Protein AF-F0RKM1-F1 (afdb_monomer_lite)

pLDDT: mean 83.94, std 16.06, range [42.47, 97.81]

Organism: Deinococcus proteolyticus (strain ATCC 35074 / DSM 20540 / JCM 6276 / NBRC 101906 / NCIMB 13154 / VKM Ac-1939 / CCM 2703 / MRP) (NCBI:txid693977)

Secondary structure (DSSP, 8-state):
-PPPHHHHHHHHHHHHHHHHHHHHHHHHHHTTTB--STTSSSTTPBPSEEEEETTEEEEEETTEEPSSTT-BTHHHHHHHHHHHHHHHHHHTGGG-HHHHHHHHHHHHHHHHHHHHHHHHHHHHHHHHHHHHTTSEEEEEEE-SSEEEEEEEEEE-TTT--EEEEEEEEEE-THHHHHHHHHHHHHHHHPPPPPHHHHHHHHHT-SSS---HHHHHHHHHHHHHHHTT-

Structure (mmCIF, N/CA/C/O backbone):
data_AF-F0RKM1-F1
#
_entry.id   AF-F0RKM1-F1
#
loop_
_atom_site.group_PDB
_atom_site.id
_atom_site.type_symbol
_atom_site.label_atom_id
_atom_site.label_alt_id
_atom_site.label_comp_id
_atom_site.label_asym_id
_atom_site.label_entity_id
_atom_site.label_seq_id
_atom_site.pdbx_PDB_ins_code
_atom_site.Cartn_x
_atom_site.Cartn_y
_atom_site.Cartn_z
_atom_site.occupancy
_atom_site.B_iso_or_equiv
_atom_site.auth_seq_id
_atom_site.auth_comp_id
_atom_site.auth_asym_id
_atom_site.auth_atom_id
_atom_site.pdbx_PDB_model_num
ATOM 1 N N . MET A 1 1 ? -29.098 2.870 25.279 1.00 51.47 1 MET A N 1
ATOM 2 C CA . MET A 1 1 ? -27.818 2.152 25.469 1.00 51.47 1 MET A CA 1
ATOM 3 C C . MET A 1 1 ? -26.727 3.178 25.745 1.00 51.47 1 MET A C 1
ATOM 5 O O . MET A 1 1 ? -26.597 4.115 24.966 1.00 51.47 1 MET A O 1
ATOM 9 N N . ARG A 1 2 ? -26.001 3.072 26.867 1.00 57.97 2 ARG A N 1
ATOM 10 C CA . ARG A 1 2 ? -24.868 3.968 27.164 1.00 57.97 2 ARG A CA 1
ATOM 11 C C . ARG A 1 2 ? -23.659 3.516 26.345 1.00 57.97 2 ARG A C 1
ATOM 13 O O . ARG A 1 2 ? -23.271 2.356 26.424 1.00 57.97 2 ARG A O 1
ATOM 20 N N . ARG A 1 3 ? -23.072 4.424 25.563 1.00 64.88 3 ARG A N 1
ATOM 21 C CA . ARG A 1 3 ? -21.767 4.187 24.935 1.00 64.88 3 ARG A CA 1
ATOM 22 C C . ARG A 1 3 ? -20.705 4.039 26.010 1.00 64.88 3 ARG A C 1
ATOM 24 O O . ARG A 1 3 ? -20.677 4.826 26.957 1.00 64.88 3 ARG A O 1
ATOM 31 N N . SER A 1 4 ? -19.799 3.089 25.818 1.00 80.38 4 SER A N 1
ATOM 32 C CA . SER A 1 4 ? -18.574 3.063 26.606 1.00 80.38 4 SER A CA 1
ATOM 33 C C . SER A 1 4 ? -17.702 4.243 26.175 1.00 80.38 4 SER A C 1
ATOM 35 O O . SER A 1 4 ? -17.363 4.379 24.994 1.00 80.38 4 SER A O 1
ATOM 37 N N . ARG A 1 5 ? -17.347 5.115 27.128 1.00 87.06 5 ARG A N 1
ATOM 38 C CA . ARG A 1 5 ? -16.403 6.220 26.890 1.00 87.06 5 ARG A CA 1
ATOM 39 C C . ARG A 1 5 ? -15.080 5.684 26.345 1.00 87.06 5 ARG A C 1
ATOM 41 O O . ARG A 1 5 ? -14.548 6.241 25.396 1.00 87.06 5 ARG A O 1
ATOM 48 N N . LEU A 1 6 ? -14.637 4.542 26.871 1.00 90.38 6 LEU A N 1
ATOM 49 C CA . LEU A 1 6 ? -13.411 3.867 26.462 1.00 90.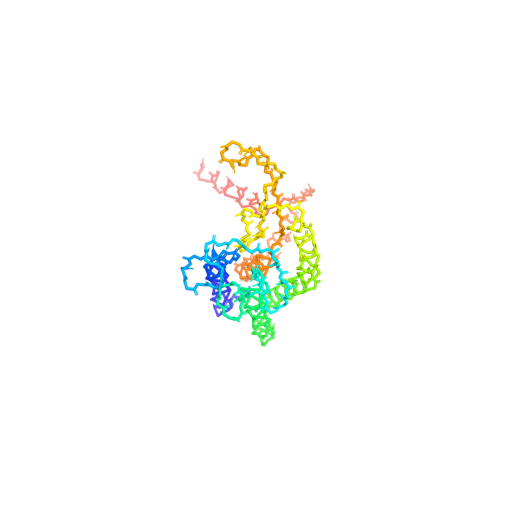38 6 LEU A CA 1
ATOM 50 C C . LEU A 1 6 ? -13.471 3.379 25.005 1.00 90.38 6 LEU A C 1
ATOM 52 O O . LEU A 1 6 ? -12.542 3.638 24.255 1.00 90.38 6 LEU A O 1
ATOM 56 N N . LEU A 1 7 ? -14.573 2.758 24.560 1.00 89.50 7 LEU A N 1
ATOM 57 C CA . LEU A 1 7 ? -14.719 2.347 23.148 1.00 89.50 7 LEU A CA 1
ATOM 58 C C . LEU A 1 7 ? -14.835 3.540 22.195 1.00 89.50 7 LEU A C 1
ATOM 60 O O . LEU A 1 7 ? -14.406 3.464 21.051 1.00 89.50 7 LEU A O 1
ATOM 64 N N . THR A 1 8 ? -15.415 4.646 22.660 1.00 91.38 8 THR A N 1
ATOM 65 C CA . THR A 1 8 ? -15.501 5.880 21.866 1.00 91.38 8 THR A CA 1
ATOM 66 C C . THR A 1 8 ? -14.122 6.523 21.711 1.00 91.38 8 THR A C 1
ATOM 68 O O . THR A 1 8 ? -13.768 6.933 20.610 1.00 91.38 8 THR A O 1
ATOM 71 N N . ALA A 1 9 ? -13.332 6.558 22.789 1.00 92.62 9 ALA A N 1
ATOM 72 C CA . ALA A 1 9 ? -11.943 7.001 22.749 1.00 92.62 9 ALA A CA 1
ATOM 73 C C . ALA A 1 9 ? -11.098 6.092 21.845 1.00 92.62 9 ALA A C 1
ATOM 75 O O . ALA A 1 9 ? -10.397 6.594 20.976 1.00 92.62 9 ALA A O 1
ATOM 76 N N . TRP A 1 10 ? -11.240 4.767 21.969 1.00 94.12 10 TRP A N 1
ATOM 77 C CA . TRP A 1 10 ? -10.561 3.809 21.092 1.00 94.12 10 TRP A CA 1
ATOM 78 C C . TRP A 1 10 ? -10.916 4.025 19.621 1.00 94.12 10 TRP A C 1
ATOM 80 O O . TRP A 1 10 ? -10.027 4.103 18.786 1.00 94.12 10 TRP A O 1
ATOM 90 N N . ALA A 1 11 ? -12.199 4.209 19.301 1.00 93.62 11 ALA A N 1
ATOM 91 C CA . ALA A 1 11 ? -12.645 4.487 17.940 1.00 93.62 11 ALA A CA 1
ATOM 92 C C . ALA A 1 11 ? -12.037 5.779 17.366 1.00 93.62 11 ALA A C 1
ATOM 94 O O . ALA A 1 11 ? -11.642 5.800 16.202 1.00 93.62 11 ALA A O 1
ATOM 95 N N . ALA A 1 12 ? -11.920 6.837 18.176 1.00 95.25 12 ALA A N 1
ATOM 96 C CA . ALA A 1 12 ? -11.235 8.067 17.778 1.00 95.25 12 ALA A CA 1
ATOM 97 C C . ALA A 1 12 ? -9.730 7.839 17.556 1.00 95.25 12 ALA A C 1
ATOM 99 O O . ALA A 1 12 ? -9.190 8.294 16.550 1.00 95.25 12 ALA A O 1
ATOM 100 N N . LEU A 1 13 ? -9.078 7.074 18.439 1.00 95.75 13 LEU A N 1
ATOM 101 C CA . LEU A 1 13 ? -7.680 6.670 18.273 1.00 95.75 13 LEU A CA 1
ATOM 102 C C . LEU A 1 13 ? -7.475 5.824 17.013 1.00 95.75 13 LEU A C 1
ATOM 104 O O . LEU A 1 13 ? -6.469 5.997 16.344 1.00 95.75 13 LEU A O 1
ATOM 108 N N . THR A 1 14 ? -8.427 4.966 16.637 1.00 95.00 14 THR A N 1
ATOM 109 C CA . THR A 1 14 ? -8.362 4.192 15.387 1.00 95.00 14 THR A CA 1
ATOM 110 C C . THR A 1 14 ? -8.377 5.106 14.156 1.00 95.00 14 THR A C 1
ATOM 112 O O . THR A 1 14 ? -7.609 4.887 13.222 1.00 95.00 14 THR A O 1
ATOM 115 N N . VAL A 1 15 ? -9.214 6.152 14.150 1.00 96.31 15 VAL A N 1
ATOM 116 C CA . VAL A 1 15 ? -9.227 7.146 13.058 1.00 96.31 15 VAL A CA 1
ATOM 117 C C . VAL A 1 15 ? -7.915 7.928 13.023 1.00 96.31 15 VAL A C 1
ATOM 119 O O . VAL A 1 15 ? -7.334 8.095 11.953 1.00 96.31 15 VAL A O 1
ATOM 122 N N . LEU A 1 16 ? -7.422 8.371 14.182 1.00 96.88 16 LEU A N 1
ATOM 123 C CA . LEU A 1 16 ? -6.142 9.072 14.275 1.00 96.88 16 LEU A CA 1
ATOM 124 C C . LEU A 1 16 ? -4.982 8.187 13.797 1.00 96.88 16 LEU A C 1
ATOM 126 O O . LEU A 1 16 ? -4.151 8.643 13.020 1.00 96.88 16 LEU A O 1
ATOM 130 N N . ALA A 1 17 ? -4.958 6.916 14.197 1.00 95.44 17 ALA A N 1
ATOM 131 C CA . ALA A 1 17 ? -3.962 5.947 13.758 1.00 95.44 17 ALA A CA 1
ATOM 132 C C . ALA A 1 17 ? -3.990 5.753 12.237 1.00 95.44 17 ALA A C 1
ATOM 134 O O . ALA A 1 17 ? -2.932 5.691 11.625 1.00 95.44 17 ALA A O 1
ATOM 135 N N . ALA A 1 18 ? -5.170 5.726 11.608 1.00 96.44 18 ALA A N 1
ATOM 136 C CA . ALA A 1 18 ? -5.274 5.662 10.151 1.00 96.44 18 ALA A CA 1
ATOM 137 C C . ALA A 1 18 ? -4.659 6.897 9.465 1.00 96.44 18 ALA A C 1
ATOM 139 O O . ALA A 1 18 ? -3.942 6.748 8.480 1.00 96.44 18 ALA A O 1
ATOM 140 N N . LEU A 1 19 ? -4.880 8.102 10.004 1.00 96.06 19 LEU A N 1
ATOM 141 C CA . LEU A 1 19 ? -4.266 9.331 9.482 1.00 96.06 19 LEU A CA 1
ATOM 142 C C . LEU A 1 19 ? -2.742 9.335 9.658 1.00 96.06 19 LEU A C 1
ATOM 144 O O . LEU A 1 19 ? -2.018 9.713 8.740 1.00 96.06 19 LEU A O 1
ATOM 148 N N . LEU A 1 20 ? -2.252 8.886 10.815 1.00 96.06 20 LEU A N 1
ATOM 149 C CA . LEU A 1 20 ? -0.817 8.772 11.076 1.00 96.06 20 LEU A CA 1
ATOM 150 C C . LEU A 1 20 ? -0.164 7.731 10.162 1.00 96.06 20 LEU A C 1
ATOM 152 O O . LEU A 1 20 ? 0.872 8.014 9.570 1.00 96.06 20 LEU A O 1
ATOM 156 N N . LEU A 1 21 ? -0.792 6.566 9.984 1.00 95.31 21 LEU A N 1
ATOM 157 C CA . LEU A 1 21 ? -0.322 5.538 9.054 1.00 95.31 21 LEU A CA 1
ATOM 158 C C . LEU A 1 21 ? -0.322 6.041 7.612 1.00 95.31 21 LEU A C 1
ATOM 160 O O . LEU A 1 21 ? 0.620 5.755 6.886 1.00 95.31 21 LEU A O 1
ATOM 164 N N . TRP A 1 22 ? -1.313 6.832 7.196 1.00 94.19 22 TRP A N 1
ATOM 165 C CA . TRP A 1 22 ? -1.274 7.484 5.886 1.00 94.19 22 TRP A CA 1
ATOM 166 C C . TRP A 1 22 ? -0.051 8.391 5.730 1.00 94.19 22 TRP A C 1
ATOM 168 O O . TRP A 1 22 ? 0.643 8.305 4.724 1.00 94.19 22 TRP A O 1
ATOM 178 N N . GLY A 1 23 ? 0.254 9.219 6.733 1.00 93.44 23 GLY A N 1
ATOM 179 C CA . GLY A 1 23 ? 1.445 10.071 6.715 1.00 93.44 23 GLY A CA 1
ATOM 180 C C . GLY A 1 23 ? 2.750 9.271 6.672 1.00 93.44 23 GLY A C 1
ATOM 181 O O . GLY A 1 23 ? 3.610 9.551 5.844 1.00 93.44 23 GLY A O 1
ATOM 182 N N . VAL A 1 24 ? 2.877 8.244 7.518 1.00 91.31 24 VAL A N 1
ATOM 183 C CA . VAL A 1 24 ? 4.066 7.376 7.566 1.00 91.31 24 VAL A CA 1
ATOM 184 C C . VAL A 1 24 ? 4.254 6.624 6.252 1.00 91.31 24 VAL A C 1
ATOM 186 O O . VAL A 1 24 ? 5.347 6.640 5.703 1.00 91.31 24 VAL A O 1
ATOM 189 N N . THR A 1 25 ? 3.195 6.016 5.715 1.00 91.25 25 THR A N 1
ATOM 190 C CA . THR A 1 25 ? 3.261 5.284 4.438 1.00 91.25 25 THR A CA 1
ATOM 191 C C . THR A 1 25 ? 3.514 6.210 3.255 1.00 91.25 25 THR A C 1
ATOM 193 O O . THR A 1 25 ? 4.218 5.839 2.327 1.00 91.25 25 THR A O 1
ATOM 196 N N . PHE A 1 26 ? 2.995 7.439 3.280 1.00 89.94 26 PHE A N 1
ATOM 197 C CA . PHE A 1 26 ? 3.345 8.437 2.277 1.00 89.94 26 PHE A CA 1
ATOM 198 C C . PHE A 1 26 ? 4.837 8.772 2.324 1.00 89.94 26 PHE A C 1
ATOM 200 O O . PHE A 1 26 ? 5.470 8.768 1.278 1.00 89.94 26 PHE A O 1
ATOM 207 N N . LEU A 1 27 ? 5.402 9.027 3.509 1.00 88.31 27 LEU A N 1
ATOM 208 C CA . LEU A 1 27 ? 6.827 9.341 3.661 1.00 88.31 27 LEU A CA 1
ATOM 209 C C . LEU A 1 27 ? 7.735 8.166 3.276 1.00 88.31 27 LEU A C 1
ATOM 211 O O . LEU A 1 27 ? 8.740 8.388 2.612 1.00 88.31 27 LEU A O 1
ATOM 215 N N . ASP A 1 28 ? 7.359 6.944 3.657 1.00 87.44 28 ASP A N 1
ATOM 216 C CA . ASP A 1 28 ? 8.048 5.704 3.273 1.00 87.44 28 ASP A CA 1
ATOM 217 C C . ASP A 1 28 ? 8.086 5.547 1.747 1.00 87.44 28 ASP A C 1
ATOM 219 O O . ASP A 1 28 ? 9.120 5.246 1.165 1.00 87.44 28 ASP A O 1
ATOM 223 N N . LEU A 1 29 ? 6.965 5.826 1.077 1.00 86.62 29 LEU A N 1
ATOM 224 C CA . LEU A 1 29 ? 6.824 5.589 -0.357 1.00 86.62 29 LEU A CA 1
ATOM 225 C C . LEU A 1 29 ? 7.243 6.776 -1.235 1.00 86.62 29 LEU A C 1
ATOM 227 O O . LEU A 1 29 ? 7.500 6.576 -2.416 1.00 86.62 29 LEU A O 1
ATOM 231 N N . PHE A 1 30 ? 7.361 7.989 -0.687 1.00 84.31 30 PHE A N 1
ATOM 232 C CA . PHE A 1 30 ? 7.614 9.210 -1.463 1.00 84.31 30 PHE A CA 1
ATOM 233 C C . PHE A 1 30 ? 8.872 9.130 -2.342 1.00 84.31 30 PHE A C 1
ATOM 235 O O . PHE A 1 30 ? 8.871 9.645 -3.458 1.00 84.31 30 PHE A O 1
ATOM 242 N N . PHE A 1 31 ? 9.919 8.459 -1.854 1.00 79.50 31 PHE A N 1
ATOM 243 C CA . PHE A 1 31 ? 11.169 8.231 -2.591 1.00 79.50 31 PHE A CA 1
ATOM 244 C C . PHE A 1 31 ? 11.332 6.786 -3.083 1.00 79.50 31 PHE A C 1
ATOM 246 O O . PHE A 1 31 ? 12.357 6.436 -3.662 1.00 79.50 31 PHE A O 1
ATOM 253 N N . ALA A 1 32 ? 10.338 5.925 -2.866 1.00 86.94 32 ALA A N 1
ATOM 254 C CA . ALA A 1 32 ? 10.426 4.530 -3.266 1.00 86.94 32 ALA A CA 1
ATOM 255 C C . ALA A 1 32 ? 10.518 4.420 -4.792 1.00 86.94 32 ALA A C 1
ATOM 257 O O . ALA A 1 32 ? 9.712 5.018 -5.497 1.00 86.94 32 ALA A O 1
ATOM 258 N N . GLY A 1 33 ? 11.476 3.639 -5.296 1.00 84.38 33 GLY A N 1
ATOM 259 C CA . GLY A 1 33 ? 11.684 3.436 -6.735 1.00 84.38 33 GLY A CA 1
ATOM 260 C C . GLY A 1 33 ? 12.599 4.454 -7.420 1.00 84.38 33 GLY A C 1
ATOM 261 O O . GLY A 1 33 ? 12.814 4.347 -8.628 1.00 84.38 33 GLY A O 1
ATOM 262 N N . GLN A 1 34 ? 13.170 5.398 -6.665 1.00 83.00 34 GLN A N 1
ATOM 263 C CA . GLN A 1 34 ? 14.163 6.347 -7.163 1.00 83.00 34 GLN A CA 1
ATOM 264 C C . GLN A 1 34 ? 15.396 6.373 -6.268 1.00 83.00 34 GLN A C 1
ATOM 266 O O . GLN A 1 34 ? 15.282 6.390 -5.044 1.00 83.00 34 GLN A O 1
ATOM 271 N N . SER A 1 35 ? 16.572 6.429 -6.886 1.00 81.44 35 SER A N 1
ATOM 272 C CA . SER A 1 35 ? 17.769 6.891 -6.192 1.00 81.44 35 SER A CA 1
ATOM 273 C C . SER A 1 35 ? 17.771 8.418 -6.119 1.00 81.44 35 SER A C 1
ATOM 275 O O . SER A 1 35 ? 17.453 9.101 -7.095 1.00 81.44 35 SER A O 1
ATOM 277 N N . VAL A 1 36 ? 18.143 8.956 -4.959 1.00 78.44 36 VAL A N 1
ATOM 278 C CA . VAL A 1 36 ? 18.231 10.408 -4.718 1.00 78.44 36 VAL A CA 1
ATOM 279 C C . VAL A 1 36 ? 19.616 10.850 -4.246 1.00 78.44 36 VAL A C 1
ATOM 281 O O . VAL A 1 36 ? 19.808 12.026 -3.936 1.00 78.44 36 VAL A O 1
ATOM 284 N N . SER A 1 37 ? 20.582 9.930 -4.185 1.00 77.94 37 SER A N 1
ATOM 285 C CA . SER A 1 37 ? 21.911 10.169 -3.628 1.00 77.94 37 SER A CA 1
ATOM 286 C C . SER A 1 37 ? 23.022 9.662 -4.544 1.00 77.94 37 SER A C 1
ATOM 288 O O . SER A 1 37 ? 22.893 8.615 -5.170 1.00 77.94 37 SER A O 1
ATOM 290 N N . GLU A 1 38 ? 24.160 10.361 -4.548 1.00 80.62 38 GLU A N 1
ATOM 291 C CA . GLU A 1 38 ? 25.398 9.922 -5.215 1.00 80.62 38 GLU A CA 1
ATOM 292 C C . GLU A 1 38 ? 26.012 8.663 -4.585 1.00 80.62 38 GLU A C 1
ATOM 294 O O . GLU A 1 38 ? 26.861 8.014 -5.189 1.00 80.62 38 GLU A O 1
ATOM 299 N N . VAL A 1 39 ? 25.592 8.325 -3.363 1.00 79.44 39 VAL A N 1
ATOM 300 C CA . VAL A 1 39 ? 26.095 7.174 -2.595 1.00 79.44 39 VAL A CA 1
ATOM 301 C C . VAL A 1 39 ? 25.259 5.911 -2.844 1.00 79.44 39 VAL A C 1
ATOM 303 O O . VAL A 1 39 ? 25.643 4.820 -2.425 1.00 79.44 39 VAL A O 1
ATOM 306 N N . ASP A 1 40 ? 24.112 6.045 -3.511 1.00 78.56 40 ASP A N 1
ATOM 307 C CA . ASP A 1 40 ? 23.267 4.906 -3.855 1.00 78.56 40 ASP A CA 1
ATOM 308 C C . ASP A 1 40 ? 23.942 4.029 -4.923 1.00 78.56 40 ASP A C 1
ATOM 310 O O . ASP A 1 40 ? 24.729 4.522 -5.731 1.00 78.56 40 ASP A O 1
ATOM 314 N N . PRO A 1 41 ? 23.601 2.732 -4.989 1.00 76.94 41 PRO A N 1
ATOM 315 C CA . PRO A 1 41 ? 24.178 1.815 -5.972 1.00 76.94 41 PRO A CA 1
ATOM 316 C C . PRO A 1 41 ? 23.909 2.208 -7.433 1.00 76.94 41 PRO A C 1
ATOM 318 O O . PRO A 1 41 ? 24.704 1.874 -8.308 1.00 76.94 41 PRO A O 1
ATOM 321 N N . CYS A 1 42 ? 22.822 2.944 -7.684 1.00 85.12 42 CYS A N 1
ATOM 322 C CA . CYS A 1 42 ? 22.505 3.528 -8.983 1.00 85.12 42 CYS A CA 1
ATOM 323 C C . CYS A 1 42 ? 22.114 5.007 -8.839 1.00 85.12 42 CYS A C 1
ATOM 325 O O . CYS A 1 42 ? 20.919 5.312 -8.794 1.00 85.12 42 CYS A O 1
ATOM 327 N N . PRO A 1 43 ? 23.084 5.936 -8.771 1.00 85.69 43 PRO A N 1
ATOM 328 C CA . PRO A 1 43 ? 22.818 7.347 -8.513 1.00 85.69 43 PRO A CA 1
ATOM 329 C C . PRO A 1 43 ? 21.829 7.965 -9.501 1.00 85.69 43 PRO A C 1
ATOM 331 O O . PRO A 1 43 ? 22.048 7.933 -10.713 1.00 85.69 43 PRO A O 1
ATOM 334 N N . TYR A 1 44 ? 20.756 8.560 -8.977 1.00 84.06 44 TYR A N 1
ATOM 335 C CA . TYR A 1 44 ? 19.722 9.274 -9.742 1.00 84.06 44 TYR A CA 1
ATOM 336 C C . TYR A 1 44 ? 18.982 8.440 -10.800 1.00 84.06 44 TYR A C 1
ATOM 338 O O . TYR A 1 44 ? 18.266 9.002 -11.632 1.00 84.06 44 TYR A O 1
ATOM 346 N N . GLN A 1 45 ? 19.121 7.113 -10.776 1.00 87.19 45 GLN A N 1
ATOM 347 C CA . GLN A 1 45 ? 18.417 6.238 -11.705 1.00 87.19 45 GLN A CA 1
ATOM 348 C C . GLN A 1 45 ? 17.076 5.762 -11.124 1.00 87.19 45 GLN A C 1
ATOM 350 O O . GLN A 1 45 ? 16.940 5.581 -9.905 1.00 87.19 45 GLN A O 1
ATOM 355 N N . PRO A 1 46 ? 16.057 5.573 -11.981 1.00 89.12 46 PRO A N 1
ATOM 356 C CA . PRO A 1 46 ? 14.827 4.907 -11.587 1.00 89.12 46 PRO A CA 1
ATOM 357 C C . PRO A 1 46 ? 15.044 3.396 -11.462 1.00 89.12 46 PRO A C 1
ATOM 359 O O . PRO A 1 46 ? 15.984 2.835 -12.019 1.00 89.12 46 PRO A O 1
ATOM 362 N N . ALA A 1 47 ? 14.129 2.729 -10.767 1.00 91.50 47 ALA A N 1
ATOM 363 C CA . ALA A 1 47 ? 14.113 1.274 -10.720 1.00 91.50 47 ALA A CA 1
ATOM 364 C C . ALA A 1 47 ? 13.843 0.656 -12.104 1.00 91.50 47 ALA A C 1
ATOM 366 O O . ALA A 1 47 ? 12.922 1.087 -12.798 1.00 91.50 47 ALA A O 1
ATOM 367 N N . ASP A 1 48 ? 14.576 -0.391 -12.471 1.00 91.62 48 ASP A N 1
ATOM 368 C CA . ASP A 1 48 ? 14.355 -1.194 -13.683 1.00 91.62 48 ASP A CA 1
ATOM 369 C C . ASP A 1 48 ? 13.489 -2.435 -13.408 1.00 91.62 48 ASP A C 1
ATOM 371 O O . ASP A 1 48 ? 12.824 -2.969 -14.300 1.00 91.62 48 ASP A O 1
ATOM 375 N N . HIS A 1 49 ? 13.452 -2.856 -12.146 1.00 92.75 49 HIS A N 1
ATOM 376 C CA . HIS A 1 49 ? 12.773 -4.049 -11.685 1.00 92.75 49 HIS A CA 1
ATOM 377 C C . HIS A 1 49 ? 12.112 -3.810 -10.326 1.00 92.75 49 HIS A C 1
ATOM 379 O O . HIS A 1 49 ? 12.581 -3.038 -9.485 1.00 92.75 49 HIS A O 1
ATOM 385 N N . VAL A 1 50 ? 10.994 -4.490 -10.091 1.00 94.56 50 VAL A N 1
ATOM 386 C CA . VAL A 1 50 ? 10.218 -4.387 -8.854 1.00 94.56 50 VAL A CA 1
ATOM 387 C C . VAL A 1 50 ? 9.904 -5.770 -8.302 1.00 94.56 50 VAL A C 1
ATOM 389 O O . VAL A 1 50 ? 9.681 -6.705 -9.065 1.00 94.56 50 VAL A O 1
ATOM 392 N N . ALA A 1 51 ? 9.847 -5.893 -6.977 1.00 94.62 51 ALA A N 1
ATOM 393 C CA . ALA A 1 51 ? 9.341 -7.087 -6.306 1.00 94.62 51 ALA A CA 1
ATOM 394 C C . ALA A 1 51 ? 8.347 -6.690 -5.214 1.00 94.62 51 ALA A C 1
ATOM 396 O O . ALA A 1 51 ? 8.673 -5.899 -4.317 1.00 94.62 51 ALA A O 1
ATOM 397 N N . TYR A 1 52 ? 7.139 -7.240 -5.280 1.00 93.62 52 TYR A N 1
ATOM 398 C CA . TYR A 1 52 ? 6.031 -6.920 -4.391 1.00 93.62 52 TYR A CA 1
ATOM 399 C C . TYR A 1 52 ? 5.633 -8.150 -3.582 1.00 93.62 52 TYR A C 1
ATOM 401 O O . TYR A 1 52 ? 5.172 -9.151 -4.116 1.00 93.62 52 TYR A O 1
ATOM 409 N N . ASP A 1 53 ? 5.785 -8.054 -2.263 1.00 90.06 53 ASP A N 1
ATOM 410 C CA . ASP A 1 53 ? 5.524 -9.150 -1.330 1.00 90.06 53 ASP A CA 1
ATOM 411 C C . ASP A 1 53 ? 4.746 -8.621 -0.100 1.00 90.0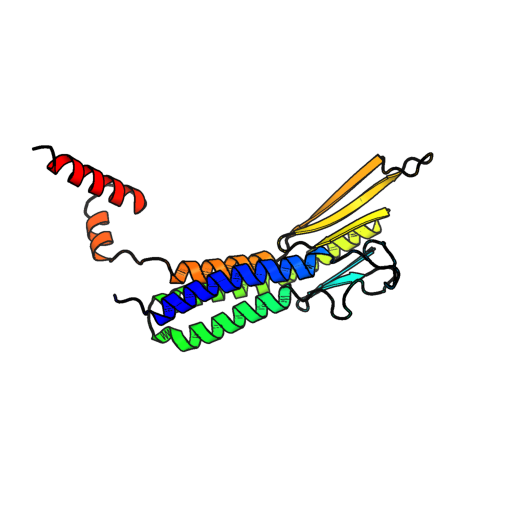6 53 ASP A C 1
ATOM 413 O O . ASP A 1 53 ? 4.603 -7.413 0.104 1.00 90.06 53 ASP A O 1
ATOM 417 N N . LEU A 1 54 ? 4.274 -9.511 0.776 1.00 88.50 54 LEU A N 1
ATOM 418 C CA . LEU A 1 54 ? 3.707 -9.211 2.085 1.00 88.50 54 LEU A CA 1
ATOM 419 C C . LEU A 1 54 ? 4.713 -8.458 2.949 1.00 88.50 54 LEU A C 1
ATOM 421 O O . LEU A 1 54 ? 4.307 -7.693 3.817 1.00 88.50 54 LEU A O 1
ATOM 425 N N . GLN A 1 55 ? 6.010 -8.677 2.719 1.00 87.62 55 GLN A N 1
ATOM 426 C CA . GLN A 1 55 ? 7.090 -7.994 3.430 1.00 87.62 55 GLN A CA 1
ATOM 427 C C . GLN A 1 55 ? 7.281 -6.538 2.983 1.00 87.62 55 GLN A C 1
ATOM 429 O O . GLN A 1 55 ? 7.930 -5.772 3.690 1.00 87.62 55 GLN A O 1
ATOM 434 N N . GLY A 1 56 ? 6.693 -6.129 1.856 1.00 88.00 56 GLY A N 1
ATOM 435 C CA . GLY A 1 56 ? 6.743 -4.753 1.380 1.00 88.00 56 GLY A CA 1
ATOM 436 C C . GLY A 1 56 ? 7.070 -4.629 -0.101 1.00 88.00 56 GLY A C 1
ATOM 437 O O . GLY A 1 56 ? 7.143 -5.610 -0.845 1.00 88.00 56 GLY A O 1
ATOM 438 N N . LEU A 1 57 ? 7.259 -3.378 -0.518 1.00 92.25 57 LEU A N 1
ATOM 439 C CA . LEU A 1 57 ? 7.590 -3.023 -1.894 1.00 92.25 57 LEU A CA 1
ATOM 440 C C . LEU A 1 57 ? 9.102 -2.834 -2.014 1.00 92.25 57 LEU A C 1
ATOM 442 O O . LEU A 1 57 ? 9.696 -2.018 -1.302 1.00 92.25 57 LEU A O 1
ATOM 446 N N . ARG A 1 58 ? 9.721 -3.586 -2.919 1.00 93.62 58 ARG A N 1
ATOM 447 C CA . ARG A 1 58 ? 11.152 -3.518 -3.209 1.00 93.62 58 ARG A CA 1
ATOM 448 C C . ARG A 1 58 ? 11.355 -3.079 -4.649 1.00 93.62 58 ARG A C 1
ATOM 450 O O . ARG A 1 58 ? 10.625 -3.499 -5.546 1.00 93.62 58 ARG A O 1
ATOM 457 N N . PHE A 1 59 ? 12.344 -2.226 -4.838 1.00 92.81 59 PHE A N 1
ATOM 458 C CA . PHE A 1 59 ? 12.680 -1.617 -6.113 1.00 92.81 59 PHE A CA 1
ATOM 459 C C . PHE A 1 59 ? 14.155 -1.858 -6.356 1.00 92.81 59 PHE A C 1
ATOM 461 O O . PHE A 1 59 ? 14.946 -1.713 -5.427 1.00 92.81 59 PHE A O 1
ATOM 468 N N . PHE A 1 60 ? 14.510 -2.239 -7.569 1.00 92.56 60 PHE A N 1
ATOM 469 C CA . PHE A 1 60 ? 15.869 -2.607 -7.919 1.00 92.56 60 PHE A CA 1
ATOM 470 C C . PHE A 1 60 ? 16.340 -1.793 -9.116 1.00 92.56 60 PHE A C 1
ATOM 472 O O . PHE A 1 60 ? 15.519 -1.328 -9.901 1.00 92.56 60 PHE A O 1
ATOM 479 N N . CYS A 1 61 ? 17.650 -1.614 -9.206 1.00 90.81 61 CYS A N 1
ATOM 480 C CA . CYS A 1 61 ? 18.358 -1.140 -10.385 1.00 90.81 61 CYS A CA 1
ATOM 481 C C . CYS A 1 61 ? 19.578 -2.041 -10.579 1.00 90.81 61 CYS A C 1
ATOM 483 O O . CYS A 1 61 ? 20.347 -2.223 -9.630 1.00 90.81 61 CYS A O 1
ATOM 485 N N . ASP A 1 62 ? 19.719 -2.666 -11.751 1.00 89.00 62 ASP A N 1
ATOM 486 C CA . ASP A 1 62 ? 20.813 -3.598 -12.063 1.00 89.00 62 ASP A CA 1
ATOM 487 C C . ASP A 1 62 ? 20.989 -4.698 -10.991 1.00 89.00 62 ASP A C 1
ATOM 489 O O . ASP A 1 62 ? 22.093 -5.089 -10.605 1.00 89.00 62 ASP A O 1
ATOM 493 N N . GLY A 1 63 ? 19.867 -5.184 -10.449 1.00 88.38 63 GLY A N 1
ATOM 494 C CA . GLY A 1 63 ? 19.832 -6.200 -9.391 1.00 88.38 63 GLY A CA 1
ATOM 495 C C . GLY A 1 63 ? 20.171 -5.698 -7.980 1.00 88.38 63 GLY A C 1
ATOM 496 O O . GLY A 1 63 ? 20.103 -6.478 -7.028 1.00 88.38 63 GLY A O 1
ATOM 497 N N . GLN A 1 64 ? 20.485 -4.413 -7.805 1.00 89.00 64 GLN A N 1
ATOM 498 C CA . GLN A 1 64 ? 20.759 -3.797 -6.506 1.00 89.00 64 GLN A CA 1
ATOM 499 C C . GLN A 1 64 ? 19.503 -3.126 -5.945 1.00 89.00 64 GLN A C 1
ATOM 501 O O . GLN A 1 64 ? 18.774 -2.452 -6.667 1.00 89.00 64 GLN A O 1
ATOM 506 N N . LEU A 1 65 ? 19.230 -3.318 -4.652 1.00 89.12 65 LEU A N 1
ATOM 507 C CA . LEU A 1 65 ? 18.054 -2.743 -3.995 1.00 89.12 65 LEU A CA 1
ATOM 508 C C . LEU A 1 65 ? 18.207 -1.220 -3.853 1.00 89.12 65 LEU A C 1
ATOM 510 O O . LEU A 1 65 ? 19.199 -0.742 -3.306 1.00 89.12 65 LEU A O 1
ATOM 514 N N . LEU A 1 66 ? 17.198 -0.473 -4.299 1.00 86.50 66 LEU A N 1
ATOM 515 C CA . LEU A 1 66 ? 17.103 0.974 -4.134 1.00 86.50 66 LEU A CA 1
ATOM 516 C C . LEU A 1 66 ? 16.418 1.334 -2.810 1.00 86.50 66 LEU A C 1
ATOM 518 O O . LEU A 1 66 ? 15.362 0.789 -2.470 1.00 86.50 66 LEU A O 1
ATOM 522 N N . GLY A 1 67 ? 16.989 2.309 -2.101 1.00 76.88 67 GLY A N 1
ATOM 523 C CA . GLY A 1 67 ? 16.480 2.799 -0.821 1.00 76.88 67 GLY A CA 1
ATOM 524 C C . GLY A 1 67 ? 16.991 2.003 0.389 1.00 76.88 67 GLY A C 1
ATOM 525 O O . GLY A 1 67 ? 18.027 1.340 0.313 1.00 76.88 67 GLY A O 1
ATOM 526 N N . PRO A 1 68 ? 16.315 2.089 1.549 1.00 67.31 68 PRO A N 1
ATOM 527 C CA . PRO A 1 68 ? 16.768 1.417 2.762 1.00 67.31 68 PRO A CA 1
ATOM 528 C C . PRO A 1 68 ? 16.818 -0.104 2.561 1.00 67.31 68 PRO A C 1
ATOM 530 O O . PRO A 1 68 ? 15.913 -0.691 1.969 1.00 67.31 68 PRO A O 1
ATOM 533 N N . GLY A 1 69 ? 17.858 -0.755 3.098 1.00 63.25 69 GLY A N 1
ATOM 534 C CA . GLY A 1 69 ? 18.189 -2.171 2.854 1.00 63.25 69 GLY A CA 1
ATOM 535 C C . GLY A 1 69 ? 17.088 -3.202 3.163 1.00 63.25 69 GLY A C 1
ATOM 536 O O . GLY A 1 69 ? 17.224 -4.368 2.806 1.00 63.25 69 GLY A O 1
ATOM 537 N N . SER A 1 70 ? 15.995 -2.794 3.814 1.00 60.91 70 SER A N 1
ATOM 538 C CA . SER A 1 70 ? 14.815 -3.616 4.112 1.00 60.91 70 SER A CA 1
ATOM 539 C C . SER A 1 70 ? 13.673 -3.494 3.091 1.00 60.91 70 SER A C 1
ATOM 541 O O . SER A 1 70 ? 12.676 -4.203 3.218 1.00 60.91 70 SER A O 1
ATOM 543 N N . GLY A 1 71 ? 13.770 -2.594 2.108 1.00 80.44 71 GLY A N 1
ATOM 544 C CA . GLY A 1 71 ? 12.643 -2.196 1.259 1.00 80.44 71 GLY A CA 1
ATOM 545 C C . GLY A 1 71 ? 11.665 -1.262 1.981 1.00 80.44 71 GLY A C 1
ATOM 546 O O . GLY A 1 71 ? 12.000 -0.702 3.025 1.00 80.44 71 GLY A O 1
ATOM 547 N N . ASN A 1 72 ? 10.460 -1.106 1.421 1.00 88.19 72 ASN A N 1
ATOM 548 C CA . ASN A 1 72 ? 9.424 -0.183 1.906 1.00 88.19 72 ASN A CA 1
ATOM 549 C C . ASN A 1 72 ? 8.313 -0.960 2.651 1.00 88.19 72 ASN A C 1
ATOM 551 O O . ASN A 1 72 ? 7.443 -1.563 2.000 1.00 88.19 72 ASN A O 1
ATOM 555 N N . PRO A 1 73 ? 8.329 -1.002 4.001 1.00 91.25 73 PRO A N 1
ATOM 556 C CA . PRO A 1 73 ? 7.474 -1.867 4.819 1.00 91.25 73 PRO A CA 1
ATOM 557 C C . PRO A 1 73 ? 6.066 -1.301 5.074 1.00 91.25 73 PRO A C 1
ATOM 559 O O . PRO A 1 73 ? 5.355 -1.782 5.960 1.00 91.25 73 PRO A O 1
ATOM 562 N N . SER A 1 74 ? 5.618 -0.297 4.318 1.00 91.19 74 SER A N 1
ATOM 563 C CA . SER A 1 74 ? 4.275 0.286 4.444 1.00 91.19 74 SER A CA 1
ATOM 564 C C . SER A 1 74 ? 3.144 -0.749 4.540 1.00 91.19 74 SER A C 1
ATOM 566 O O . SER A 1 74 ? 2.268 -0.656 5.405 1.00 91.19 74 SER A O 1
ATOM 568 N N . TYR A 1 75 ? 3.171 -1.765 3.677 1.00 91.50 75 TYR A N 1
ATOM 569 C CA . TYR A 1 75 ? 2.124 -2.781 3.608 1.00 91.50 75 TYR A CA 1
ATOM 570 C C . TYR A 1 75 ? 2.053 -3.698 4.852 1.00 91.50 75 TYR A C 1
ATOM 572 O O . TYR A 1 75 ? 0.981 -3.760 5.471 1.00 91.50 75 TYR A O 1
ATOM 580 N N . PRO A 1 76 ? 3.145 -4.354 5.306 1.00 93.88 76 PRO A N 1
ATOM 581 C CA . PRO A 1 76 ? 3.109 -5.156 6.531 1.00 93.88 76 PRO A CA 1
ATOM 582 C C . PRO A 1 76 ? 2.824 -4.330 7.789 1.00 93.88 76 PRO A C 1
ATOM 584 O O . PRO A 1 76 ? 2.162 -4.833 8.696 1.00 93.88 76 PRO A O 1
ATOM 587 N N . ILE A 1 77 ? 3.248 -3.061 7.848 1.00 94.62 77 ILE A N 1
ATOM 588 C CA . ILE A 1 77 ? 2.914 -2.168 8.970 1.00 94.62 77 ILE A CA 1
ATOM 589 C C . ILE A 1 77 ? 1.393 -1.994 9.082 1.00 94.62 77 ILE A C 1
ATOM 591 O O . ILE A 1 77 ? 0.824 -2.123 10.171 1.00 94.62 77 ILE A O 1
ATOM 595 N N . VAL A 1 78 ? 0.711 -1.748 7.960 1.00 95.31 78 VAL A N 1
ATOM 596 C CA . VAL A 1 78 ? -0.751 -1.596 7.936 1.00 95.31 78 VAL A CA 1
ATOM 597 C C . VAL A 1 78 ? -1.457 -2.907 8.297 1.00 95.31 78 VAL A C 1
ATOM 599 O O . VAL A 1 78 ? -2.405 -2.888 9.087 1.00 95.31 78 VAL A O 1
ATOM 602 N N . LEU A 1 79 ? -0.987 -4.050 7.788 1.00 95.56 79 LEU A N 1
ATOM 603 C CA . LEU A 1 79 ? -1.518 -5.364 8.174 1.00 95.56 79 LEU A CA 1
ATOM 604 C C . LEU A 1 79 ? -1.348 -5.631 9.676 1.00 95.56 79 LEU A C 1
ATOM 606 O O . LEU A 1 79 ? -2.299 -6.060 10.335 1.00 95.56 79 LEU A O 1
ATOM 610 N N . GLY A 1 80 ? -0.178 -5.317 10.234 1.00 96.50 80 GLY A N 1
ATOM 611 C CA . GLY A 1 80 ? 0.102 -5.433 11.664 1.00 96.50 80 GLY A CA 1
ATOM 612 C C . GLY A 1 80 ? -0.834 -4.569 12.511 1.00 96.50 80 GLY A C 1
ATOM 613 O O . GLY A 1 80 ? -1.397 -5.048 13.497 1.00 96.50 80 GLY A O 1
ATOM 614 N N . ALA A 1 81 ? -1.085 -3.326 12.093 1.00 96.69 81 ALA A N 1
ATOM 615 C CA . ALA A 1 81 ? -2.020 -2.431 12.773 1.00 96.69 81 ALA A CA 1
ATOM 616 C C . ALA A 1 81 ? -3.465 -2.963 12.754 1.00 96.69 81 ALA A C 1
ATOM 618 O O . ALA A 1 81 ? -4.156 -2.935 13.778 1.00 96.69 81 ALA A O 1
ATOM 619 N N . LEU A 1 82 ? -3.925 -3.488 11.613 1.00 96.81 82 LEU A N 1
ATOM 620 C CA . LEU A 1 82 ? -5.244 -4.115 11.496 1.00 96.81 82 LEU A CA 1
ATOM 621 C C . LEU A 1 82 ? -5.363 -5.342 12.404 1.00 96.81 82 LEU A C 1
ATOM 623 O O . LEU A 1 82 ? -6.344 -5.447 13.145 1.00 96.81 82 LEU A O 1
ATOM 627 N N . ALA A 1 83 ? -4.364 -6.229 12.389 1.00 97.25 83 ALA A N 1
ATOM 628 C CA . ALA A 1 83 ? -4.322 -7.439 13.207 1.00 97.25 83 ALA A CA 1
ATOM 629 C C . ALA A 1 83 ? -4.321 -7.119 14.710 1.00 97.25 83 ALA A C 1
ATOM 631 O O . ALA A 1 83 ? -5.114 -7.687 15.465 1.00 97.25 83 ALA A O 1
ATOM 632 N N . LEU A 1 84 ? -3.515 -6.143 15.139 1.00 97.25 84 LEU A N 1
ATOM 633 C CA . LEU A 1 84 ? -3.507 -5.665 16.520 1.00 97.25 84 LEU A CA 1
ATOM 634 C C . LEU A 1 84 ? -4.880 -5.121 16.926 1.00 97.25 84 LEU A C 1
ATOM 636 O O . LEU A 1 84 ? -5.397 -5.445 17.995 1.00 97.25 84 LEU A O 1
ATOM 640 N N . ASN A 1 85 ? -5.514 -4.331 16.058 1.00 96.12 85 ASN A N 1
ATOM 641 C CA . ASN A 1 85 ? -6.836 -3.790 16.340 1.00 96.12 85 ASN A CA 1
ATOM 642 C C . ASN A 1 85 ? -7.917 -4.892 16.370 1.00 96.12 85 ASN A C 1
ATOM 644 O O . ASN A 1 85 ? -8.841 -4.813 17.178 1.00 96.12 85 ASN A O 1
ATOM 648 N N . VAL A 1 86 ? -7.801 -5.952 15.555 1.00 97.31 86 VAL A N 1
ATOM 649 C CA . VAL A 1 86 ? -8.666 -7.145 15.646 1.00 97.31 86 VAL A CA 1
ATOM 650 C C . VAL A 1 86 ? -8.495 -7.801 17.011 1.00 97.31 86 VAL A C 1
ATOM 652 O O . VAL A 1 86 ? -9.495 -8.045 17.680 1.00 97.31 86 VAL A O 1
ATOM 655 N N . LEU A 1 87 ? -7.255 -8.033 17.450 1.00 97.12 87 LEU A N 1
ATOM 656 C CA . LEU A 1 87 ? -6.957 -8.667 18.734 1.00 97.12 87 LEU A CA 1
ATOM 657 C C . LEU A 1 87 ? -7.558 -7.880 19.907 1.00 97.12 87 LEU A C 1
ATOM 659 O O . LEU A 1 87 ? -8.275 -8.443 20.735 1.00 97.12 87 LEU A O 1
ATOM 663 N N . VAL A 1 88 ? -7.337 -6.563 19.947 1.00 95.00 88 VAL A N 1
ATOM 664 C CA . VAL A 1 88 ? -7.887 -5.694 20.999 1.00 95.00 88 VAL A CA 1
ATOM 665 C C . VAL A 1 88 ? -9.418 -5.725 20.991 1.00 95.00 88 VAL A C 1
ATOM 667 O O . VAL A 1 88 ? -10.047 -5.914 22.035 1.00 95.00 88 VAL A O 1
ATOM 670 N N . LEU A 1 89 ? -10.047 -5.584 19.821 1.00 94.31 89 LEU A N 1
ATOM 671 C CA . LEU A 1 89 ? -11.507 -5.582 19.709 1.00 94.31 89 LEU A CA 1
ATOM 672 C C . LEU A 1 89 ? -12.126 -6.951 20.016 1.00 94.31 89 LEU A C 1
ATOM 674 O O . LEU A 1 89 ? -13.221 -6.999 20.580 1.00 94.31 89 LEU A O 1
ATOM 678 N N . TRP A 1 90 ? -11.428 -8.044 19.707 1.00 96.06 90 TRP A N 1
ATOM 679 C CA . TRP A 1 90 ? -11.823 -9.405 20.064 1.00 96.06 90 TRP A CA 1
ATOM 680 C C . TRP A 1 90 ? -11.882 -9.584 21.580 1.00 96.06 90 TRP A C 1
ATOM 682 O O . TRP A 1 90 ? -12.903 -10.024 22.108 1.00 96.06 90 TRP A O 1
ATOM 692 N N . LEU A 1 91 ? -10.849 -9.143 22.306 1.00 95.00 91 LEU A N 1
ATOM 693 C CA . LEU A 1 91 ? -10.831 -9.165 23.776 1.00 95.00 91 LEU A CA 1
ATOM 694 C C . LEU A 1 91 ? -11.938 -8.289 24.385 1.00 95.00 91 LEU A C 1
ATOM 696 O O . LEU A 1 91 ? -12.440 -8.552 25.478 1.00 95.00 91 LEU A O 1
ATOM 700 N N . MET A 1 92 ? -12.359 -7.250 23.667 1.00 91.19 92 MET A N 1
ATOM 701 C CA . MET A 1 92 ? -13.394 -6.319 24.107 1.00 91.19 92 MET A CA 1
ATOM 702 C C . MET A 1 92 ? -14.802 -6.654 23.599 1.00 91.19 92 MET A C 1
ATOM 704 O O . MET A 1 92 ? -15.746 -5.936 23.941 1.00 91.19 92 MET A O 1
ATOM 708 N N . GLN A 1 93 ? -14.993 -7.721 22.818 1.00 89.88 93 GLN A N 1
ATOM 709 C CA . GLN A 1 93 ? -16.258 -7.974 22.115 1.00 89.88 93 GLN A CA 1
ATOM 710 C C . GLN A 1 93 ? -17.456 -8.184 23.056 1.00 89.88 93 GLN A C 1
ATOM 712 O O . GLN A 1 93 ? -18.583 -7.799 22.732 1.00 89.88 93 GLN A O 1
ATOM 717 N N . ALA A 1 94 ? -17.209 -8.711 24.259 1.00 89.50 94 ALA A N 1
ATOM 718 C CA . ALA A 1 94 ? -18.224 -8.882 25.298 1.00 89.50 94 ALA A CA 1
ATOM 719 C C . ALA A 1 94 ? -18.743 -7.541 25.861 1.00 89.50 94 ALA A C 1
ATOM 721 O O . ALA A 1 94 ? -19.820 -7.493 26.450 1.00 89.50 94 ALA A O 1
ATOM 722 N N . ARG A 1 95 ? -18.025 -6.426 25.648 1.00 84.25 95 ARG A N 1
ATOM 723 C CA . ARG A 1 95 ? -18.369 -5.100 26.197 1.00 84.25 95 ARG A CA 1
ATOM 724 C C . ARG A 1 95 ? -19.485 -4.370 25.443 1.00 84.25 95 ARG A C 1
ATOM 726 O O . ARG A 1 95 ? -19.891 -3.293 25.876 1.00 84.25 95 ARG A O 1
ATOM 733 N N . GLY A 1 96 ? -19.994 -4.909 24.331 1.00 87.06 96 GLY A N 1
ATOM 734 C CA . GLY A 1 96 ? -21.218 -4.400 23.702 1.00 87.06 96 GLY A CA 1
ATOM 735 C C . GLY A 1 96 ? -21.295 -4.534 22.181 1.00 87.06 96 GLY A C 1
ATOM 736 O O . GLY A 1 96 ? -20.386 -5.022 21.515 1.00 87.06 96 GLY A O 1
ATOM 737 N N . ARG A 1 97 ? -22.419 -4.074 21.606 1.00 88.94 97 ARG A N 1
ATOM 738 C CA . ARG A 1 97 ? -22.654 -4.067 20.144 1.00 88.94 97 ARG A CA 1
ATOM 739 C C . ARG A 1 97 ? -21.629 -3.217 19.383 1.00 88.94 97 ARG A C 1
ATOM 741 O O . ARG A 1 97 ? -21.173 -3.646 18.332 1.00 88.94 97 ARG A O 1
ATOM 748 N N . GLN A 1 98 ? -21.205 -2.087 19.955 1.00 89.81 98 GLN A N 1
ATOM 749 C CA . GLN A 1 98 ? -20.193 -1.196 19.372 1.00 89.81 98 GLN A CA 1
ATOM 750 C C . GLN A 1 98 ? -18.868 -1.929 19.091 1.00 89.81 98 GLN A C 1
ATOM 752 O O . GLN A 1 98 ? -18.365 -1.865 17.975 1.00 89.81 98 GLN A O 1
ATOM 757 N N . ALA A 1 99 ? -18.342 -2.680 20.068 1.00 91.81 99 ALA A N 1
ATOM 758 C CA . ALA A 1 99 ? -17.102 -3.445 19.903 1.00 91.81 99 ALA A CA 1
ATOM 759 C C . ALA A 1 99 ? -17.243 -4.533 18.827 1.00 91.81 99 ALA A C 1
ATOM 761 O O . ALA A 1 99 ? -16.383 -4.653 17.963 1.00 91.81 99 ALA A O 1
ATOM 762 N N . ARG A 1 100 ? -18.367 -5.265 18.817 1.00 93.94 100 ARG A N 1
ATOM 763 C CA . ARG A 1 100 ? -18.659 -6.280 17.787 1.00 93.94 100 ARG A CA 1
ATOM 764 C C . ARG A 1 100 ? -18.773 -5.689 16.383 1.00 93.94 100 ARG A C 1
ATOM 766 O O . ARG A 1 100 ? -18.318 -6.304 15.425 1.00 93.94 100 ARG A O 1
ATOM 773 N N . GLN A 1 101 ? -19.368 -4.505 16.249 1.00 93.12 101 GLN A N 1
ATOM 774 C CA . GLN A 1 101 ? -19.472 -3.821 14.964 1.00 93.12 101 GLN A CA 1
ATOM 775 C C . GLN A 1 101 ? -18.094 -3.397 14.452 1.00 93.12 101 GLN A C 1
ATOM 777 O O . GLN A 1 101 ? -17.774 -3.673 13.299 1.00 93.12 101 GLN A O 1
ATOM 782 N N . MET A 1 102 ? -17.280 -2.766 15.304 1.00 95.25 102 MET A N 1
ATOM 783 C CA . MET A 1 102 ? -15.903 -2.402 14.958 1.00 95.25 102 MET A CA 1
ATOM 784 C C . MET A 1 102 ? -15.094 -3.645 14.575 1.00 95.25 102 MET A C 1
ATOM 786 O O . MET A 1 102 ? -14.459 -3.654 13.528 1.00 95.25 102 MET A O 1
ATOM 790 N N . LEU A 1 103 ? -15.183 -4.716 15.370 1.00 96.50 103 LEU A N 1
ATOM 791 C CA . LEU A 1 103 ? -14.501 -5.982 15.104 1.00 96.50 103 LEU A CA 1
ATOM 792 C C . LEU A 1 103 ? -14.898 -6.563 13.744 1.00 96.50 103 LEU A C 1
ATOM 794 O O . LEU A 1 103 ? -14.028 -6.940 12.971 1.00 96.50 103 LEU A O 1
ATOM 798 N N . ARG A 1 104 ? -16.198 -6.592 13.423 1.00 96.56 104 ARG A N 1
ATOM 799 C CA . ARG A 1 104 ? -16.691 -7.096 12.134 1.00 96.56 104 ARG A CA 1
ATOM 800 C C . ARG A 1 104 ? -16.119 -6.296 10.967 1.00 96.56 104 ARG A C 1
ATOM 802 O O . ARG A 1 104 ? -15.659 -6.902 10.009 1.00 96.56 104 ARG A O 1
ATOM 809 N N . VAL A 1 105 ? -16.148 -4.964 11.037 1.00 96.81 105 VAL A N 1
ATOM 810 C CA . VAL A 1 105 ? -15.579 -4.110 9.978 1.00 96.81 105 VAL A CA 1
ATOM 811 C C . VAL A 1 105 ? -14.079 -4.358 9.846 1.00 96.81 105 VAL A C 1
ATOM 813 O O . VAL A 1 105 ? -13.599 -4.552 8.736 1.00 96.81 105 VAL A O 1
ATOM 816 N N . ASN A 1 106 ? -13.357 -4.436 10.964 1.00 97.19 106 ASN A N 1
ATOM 817 C CA . ASN A 1 106 ? -11.914 -4.645 10.945 1.00 97.19 106 ASN A CA 1
ATOM 818 C C . ASN A 1 106 ? -11.518 -6.028 10.409 1.00 97.19 106 ASN A C 1
ATOM 820 O O . ASN A 1 106 ? -10.556 -6.134 9.661 1.00 97.19 106 ASN A O 1
ATOM 824 N N . LEU A 1 107 ? -12.275 -7.079 10.743 1.00 97.81 107 LEU A N 1
ATOM 825 C CA . LEU A 1 107 ? -12.067 -8.426 10.205 1.00 97.81 107 LEU A CA 1
ATOM 826 C C . LEU A 1 107 ? -12.282 -8.469 8.692 1.00 97.81 107 LEU A C 1
ATOM 828 O O . LEU A 1 107 ? -11.464 -9.050 7.988 1.00 97.81 107 LEU A O 1
ATOM 832 N N . TRP A 1 108 ? -13.345 -7.834 8.185 1.00 97.56 108 TRP A N 1
ATOM 833 C CA . TRP A 1 108 ? -13.570 -7.739 6.739 1.00 97.56 108 TRP A CA 1
ATOM 834 C C . TRP A 1 108 ? -12.466 -6.953 6.045 1.00 97.56 108 TRP A C 1
ATOM 836 O O . TRP A 1 108 ? -11.976 -7.399 5.014 1.00 97.56 108 TRP A O 1
ATOM 846 N N . THR A 1 109 ? -12.036 -5.831 6.624 1.00 96.44 109 THR A N 1
ATOM 847 C CA . THR A 1 109 ? -10.887 -5.073 6.121 1.00 96.44 109 THR A CA 1
ATOM 848 C C . THR A 1 109 ? -9.640 -5.943 6.076 1.00 96.44 109 THR A C 1
ATOM 850 O O . THR A 1 109 ? -9.018 -6.036 5.030 1.00 96.44 109 THR A O 1
ATOM 853 N N . LEU A 1 110 ? -9.281 -6.602 7.181 1.00 96.81 110 LEU A N 1
ATOM 854 C CA . LEU A 1 110 ? -8.093 -7.447 7.250 1.00 96.81 110 LEU A CA 1
ATOM 855 C C . LEU A 1 110 ? -8.156 -8.576 6.216 1.00 96.81 110 LEU A C 1
ATOM 857 O O . LEU A 1 110 ? -7.174 -8.812 5.522 1.00 96.81 110 LEU A O 1
ATOM 861 N N . ALA A 1 111 ? -9.313 -9.227 6.072 1.00 96.25 111 ALA A N 1
ATOM 862 C CA . ALA A 1 111 ? -9.514 -10.279 5.083 1.00 96.25 111 ALA A CA 1
ATOM 863 C C . ALA A 1 111 ? -9.376 -9.756 3.648 1.00 96.25 111 ALA A C 1
ATOM 865 O O . ALA A 1 111 ? -8.687 -10.375 2.850 1.00 96.25 111 ALA A O 1
ATOM 866 N N . ILE A 1 112 ? -9.986 -8.613 3.319 1.00 95.62 112 ILE A N 1
ATOM 867 C CA . ILE A 1 112 ? -9.888 -7.995 1.988 1.00 95.62 112 ILE A CA 1
ATOM 868 C C . ILE A 1 112 ? -8.447 -7.582 1.698 1.00 95.62 112 ILE A C 1
ATOM 870 O O . ILE A 1 112 ? -7.904 -7.950 0.660 1.00 95.62 112 ILE A O 1
ATOM 874 N N . THR A 1 113 ? -7.815 -6.853 2.618 1.00 95.00 113 THR A N 1
ATOM 875 C CA . THR A 1 113 ? -6.446 -6.374 2.443 1.00 95.00 113 THR A CA 1
ATOM 876 C C . THR A 1 113 ? -5.489 -7.548 2.299 1.00 95.00 113 THR A C 1
ATOM 878 O O . THR A 1 113 ? -4.706 -7.545 1.369 1.00 95.00 113 THR A O 1
ATOM 881 N N . LEU A 1 114 ? -5.591 -8.593 3.123 1.00 94.44 114 LEU A N 1
ATOM 882 C CA . LEU A 1 114 ? -4.697 -9.747 3.027 1.00 94.44 114 LEU A CA 1
ATOM 883 C C . LEU A 1 114 ? -4.991 -10.624 1.797 1.00 94.44 114 LEU A C 1
ATOM 885 O O . LEU A 1 114 ? -4.089 -10.895 1.009 1.00 94.44 114 LEU A O 1
ATOM 889 N N . ALA A 1 115 ? -6.243 -11.062 1.621 1.00 94.69 115 ALA A N 1
ATOM 890 C CA . ALA A 1 115 ? -6.607 -12.066 0.620 1.00 94.69 115 ALA A CA 1
ATOM 891 C C . ALA A 1 115 ? -6.686 -11.507 -0.803 1.00 94.69 115 ALA A C 1
ATOM 893 O O . ALA A 1 115 ? -6.370 -12.227 -1.744 1.00 94.69 115 ALA A O 1
ATOM 894 N N . LEU A 1 116 ? -7.107 -10.247 -0.976 1.00 94.69 116 LEU A N 1
ATOM 895 C CA . LEU A 1 116 ? -7.105 -9.592 -2.288 1.00 94.69 116 LEU A CA 1
ATOM 896 C C . LEU A 1 116 ? -5.843 -8.764 -2.513 1.00 94.69 116 LEU A C 1
ATOM 898 O O . LEU A 1 116 ? -5.397 -8.660 -3.651 1.00 94.69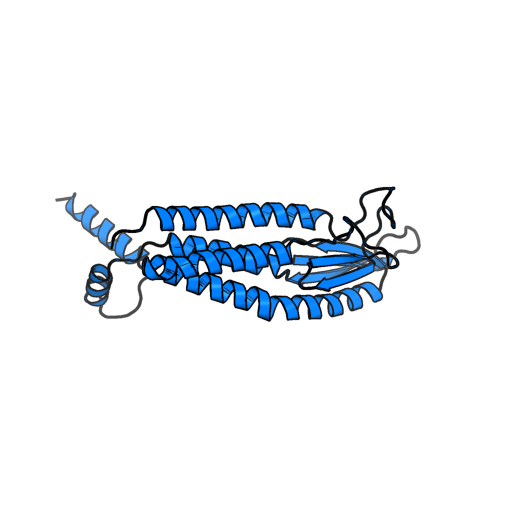 116 LEU A O 1
ATOM 902 N N . GLY A 1 117 ? -5.245 -8.198 -1.461 1.00 93.38 117 GLY A N 1
ATOM 903 C CA . GLY A 1 117 ? -4.025 -7.408 -1.611 1.00 93.38 117 GLY A CA 1
ATOM 904 C C . GLY A 1 117 ? -2.844 -8.241 -2.088 1.00 93.38 117 GLY A C 1
ATOM 905 O O . GLY A 1 117 ? -2.131 -7.787 -2.973 1.00 93.38 117 GLY A O 1
ATOM 906 N N . TRP A 1 118 ? -2.675 -9.474 -1.597 1.00 92.06 118 TRP A N 1
ATOM 907 C CA . TRP A 1 118 ? -1.592 -10.348 -2.065 1.00 92.06 118 TRP A CA 1
ATOM 908 C C . TRP A 1 118 ? -1.646 -10.635 -3.579 1.00 92.06 118 TRP A C 1
ATOM 910 O O . TRP A 1 118 ? -0.688 -10.285 -4.265 1.00 92.06 118 TRP A O 1
ATOM 920 N N . PRO A 1 119 ? -2.755 -11.155 -4.150 1.00 94.69 119 PRO A N 1
ATOM 921 C CA . PRO A 1 119 ? -2.865 -11.337 -5.598 1.00 94.69 119 PRO A CA 1
ATOM 922 C C . PRO A 1 119 ? -2.678 -10.044 -6.392 1.00 94.69 119 PRO A C 1
ATOM 924 O O . PRO A 1 119 ? -2.143 -10.065 -7.495 1.00 94.69 119 PRO A O 1
ATOM 927 N N . VAL A 1 120 ? -3.121 -8.906 -5.852 1.00 95.06 120 VAL A N 1
ATOM 928 C CA . VAL A 1 120 ? -2.960 -7.603 -6.509 1.00 95.06 120 VAL A CA 1
ATOM 929 C C . VAL A 1 120 ? -1.494 -7.189 -6.557 1.00 95.06 120 VAL A C 1
ATOM 931 O O . VAL A 1 120 ? -1.065 -6.671 -7.584 1.00 95.06 120 VAL A O 1
ATOM 934 N N . LEU A 1 121 ? -0.723 -7.440 -5.499 1.00 94.25 121 LEU A N 1
ATOM 935 C CA . LEU A 1 121 ? 0.724 -7.224 -5.498 1.00 94.25 121 LEU A CA 1
ATOM 936 C C . LEU A 1 121 ? 1.418 -8.159 -6.493 1.00 94.25 121 LEU A C 1
ATOM 938 O O . LEU A 1 121 ? 2.173 -7.683 -7.332 1.00 94.25 121 LEU A O 1
ATOM 942 N N . GLU A 1 122 ? 1.092 -9.451 -6.475 1.00 95.25 122 GLU A N 1
ATOM 943 C CA . GLU A 1 122 ? 1.712 -10.450 -7.353 1.00 95.25 122 GLU A CA 1
ATOM 944 C C . GLU A 1 122 ? 1.433 -10.180 -8.843 1.00 95.25 122 GLU A C 1
ATOM 946 O O . GLU A 1 122 ? 2.336 -10.206 -9.680 1.00 95.25 122 GLU A O 1
ATOM 951 N N . VAL A 1 123 ? 0.181 -9.881 -9.201 1.00 96.38 123 VAL A N 1
ATOM 952 C CA . VAL A 1 123 ? -0.170 -9.508 -10.581 1.00 96.38 123 VAL A CA 1
ATOM 953 C C . VAL A 1 123 ? 0.463 -8.167 -10.947 1.00 96.38 123 VAL A C 1
ATOM 955 O O . VAL A 1 123 ? 0.966 -8.024 -12.061 1.00 96.38 123 VAL A O 1
ATOM 958 N N . GLY A 1 124 ? 0.474 -7.210 -10.016 1.00 94.81 124 GLY A N 1
ATOM 959 C CA . GLY A 1 124 ? 1.113 -5.911 -10.201 1.00 94.81 124 GLY A CA 1
ATOM 960 C C . GLY A 1 124 ? 2.587 -6.036 -10.533 1.00 94.81 124 GLY A C 1
ATOM 961 O O . GLY A 1 124 ? 3.034 -5.444 -11.508 1.00 94.81 124 GLY A O 1
ATOM 962 N N . GLU A 1 125 ? 3.312 -6.877 -9.799 1.00 95.81 125 GLU A N 1
ATOM 963 C CA . GLU A 1 125 ? 4.725 -7.159 -10.039 1.00 95.81 125 GLU A CA 1
ATOM 964 C C . GLU A 1 125 ? 4.944 -7.662 -11.468 1.00 95.81 125 GLU A C 1
ATOM 966 O O . GLU A 1 125 ? 5.749 -7.104 -12.213 1.00 95.81 125 GLU A O 1
ATOM 971 N N . ARG A 1 126 ? 4.178 -8.675 -11.894 1.00 96.56 126 ARG A N 1
ATOM 972 C CA . ARG A 1 126 ? 4.304 -9.247 -13.244 1.00 96.56 126 ARG A CA 1
ATOM 973 C C . ARG A 1 126 ? 4.005 -8.220 -14.334 1.00 96.56 126 ARG A C 1
ATOM 975 O O . ARG A 1 126 ? 4.741 -8.133 -15.314 1.00 96.56 126 ARG A O 1
ATOM 982 N N . VAL A 1 127 ? 2.923 -7.455 -14.181 1.00 95.62 127 VAL A N 1
ATOM 983 C CA . VAL A 1 127 ? 2.503 -6.444 -15.165 1.00 95.62 127 VAL A CA 1
ATOM 984 C C . VAL A 1 127 ? 3.521 -5.310 -15.241 1.00 95.62 127 VAL A C 1
ATOM 986 O O . VAL A 1 127 ? 3.870 -4.869 -16.336 1.00 95.62 127 VAL A O 1
ATOM 989 N N . GLN A 1 128 ? 4.025 -4.861 -14.096 1.00 94.56 128 GLN A N 1
ATOM 990 C CA . GLN A 1 128 ? 4.955 -3.748 -14.010 1.00 94.56 128 GLN A CA 1
ATOM 991 C C . GLN A 1 128 ? 6.338 -4.138 -14.526 1.00 94.56 128 GLN A C 1
ATOM 993 O O . GLN A 1 128 ? 6.858 -3.448 -15.394 1.00 94.56 128 GLN A O 1
ATOM 998 N N . ASN A 1 129 ? 6.873 -5.298 -14.146 1.00 95.69 129 ASN A N 1
ATOM 999 C CA . ASN A 1 129 ? 8.126 -5.805 -14.712 1.00 95.69 129 ASN A CA 1
ATOM 1000 C C . ASN A 1 129 ? 8.028 -6.041 -16.229 1.00 95.69 129 ASN A C 1
ATOM 1002 O O . ASN A 1 129 ? 8.938 -5.682 -16.973 1.00 95.69 129 ASN A O 1
ATOM 1006 N N . ALA A 1 130 ? 6.899 -6.560 -16.727 1.00 94.88 130 ALA A N 1
ATOM 1007 C CA . ALA A 1 130 ? 6.682 -6.699 -18.169 1.00 94.88 130 ALA A CA 1
ATOM 1008 C C . ALA A 1 130 ? 6.590 -5.346 -18.900 1.00 94.88 130 ALA A C 1
ATOM 1010 O O . ALA A 1 130 ? 6.912 -5.265 -20.088 1.00 94.88 130 ALA A O 1
ATOM 1011 N N . PHE A 1 131 ? 6.125 -4.294 -18.220 1.00 93.88 131 PHE A N 1
ATOM 1012 C CA . PHE A 1 131 ? 6.084 -2.932 -18.747 1.00 93.88 131 PHE A CA 1
ATOM 1013 C C . PHE A 1 131 ? 7.475 -2.286 -18.782 1.00 93.88 131 PHE A C 1
ATOM 1015 O O . PHE A 1 131 ? 7.814 -1.667 -19.797 1.00 93.88 131 PHE A O 1
ATOM 1022 N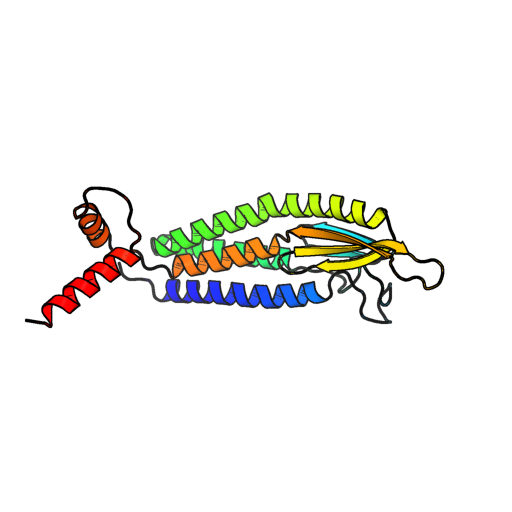 N . LEU A 1 132 ? 8.261 -2.467 -17.713 1.00 91.69 132 LEU A N 1
ATOM 1023 C CA . LEU A 1 132 ? 9.621 -1.941 -17.560 1.00 91.69 132 LEU A CA 1
ATOM 1024 C C . LEU A 1 132 ? 10.603 -2.590 -18.548 1.00 91.69 132 LEU A C 1
ATOM 1026 O O . LEU A 1 132 ? 11.412 -1.892 -19.141 1.00 91.69 132 LEU A O 1
ATOM 1030 N N . ALA A 1 133 ? 10.450 -3.881 -18.855 1.00 91.00 133 ALA A N 1
ATOM 1031 C CA . ALA A 1 133 ? 11.329 -4.606 -19.782 1.00 91.00 133 ALA A CA 1
ATOM 1032 C C . ALA A 1 133 ? 11.238 -4.186 -21.270 1.00 91.00 133 ALA A C 1
ATOM 1034 O O . ALA A 1 133 ? 11.943 -4.740 -22.110 1.00 91.00 133 ALA A O 1
ATOM 1035 N N . ARG A 1 134 ? 10.325 -3.280 -21.645 1.00 86.00 134 ARG A N 1
ATOM 1036 C CA . ARG A 1 134 ? 9.981 -2.978 -23.053 1.00 86.00 134 ARG A CA 1
ATOM 1037 C C . ARG A 1 134 ? 10.417 -1.594 -23.535 1.00 86.00 134 ARG A C 1
ATOM 1039 O O . ARG A 1 134 ? 9.990 -1.179 -24.610 1.00 86.00 134 ARG A O 1
ATOM 1046 N N . GLY A 1 135 ? 11.190 -0.853 -22.754 1.00 79.00 135 GLY A N 1
ATOM 1047 C CA . GLY A 1 135 ? 11.625 0.482 -23.146 1.00 79.00 135 GLY A CA 1
ATOM 1048 C C . GLY A 1 135 ? 12.515 1.131 -22.104 1.00 79.00 135 GLY A C 1
ATOM 1049 O O . GLY A 1 135 ? 12.912 0.499 -21.131 1.00 79.00 135 GLY A O 1
ATOM 1050 N N . ASP A 1 136 ? 12.798 2.407 -22.322 1.00 86.88 136 ASP A N 1
ATOM 1051 C CA . ASP A 1 136 ? 13.650 3.185 -21.437 1.00 86.88 136 ASP A CA 1
ATOM 1052 C C . ASP A 1 136 ? 12.838 3.743 -20.263 1.00 86.88 136 ASP A C 1
ATOM 1054 O O . ASP A 1 136 ? 11.867 4.492 -20.444 1.00 86.88 136 ASP A O 1
ATOM 1058 N N . VAL A 1 137 ? 13.191 3.327 -19.051 1.00 88.12 137 VAL A N 1
ATOM 1059 C CA . VAL A 1 137 ? 12.437 3.649 -17.843 1.00 88.12 137 VAL A CA 1
ATOM 1060 C C . VAL A 1 137 ? 12.741 5.082 -17.425 1.00 88.12 137 VAL A C 1
ATOM 1062 O O . VAL A 1 137 ? 13.878 5.448 -17.161 1.00 88.12 137 VAL A O 1
ATOM 1065 N N . MET A 1 138 ? 11.699 5.906 -17.326 1.00 88.69 138 MET A N 1
ATOM 1066 C CA . MET A 1 138 ? 11.846 7.295 -16.891 1.00 88.69 138 MET A CA 1
ATOM 1067 C C . MET A 1 138 ? 11.630 7.442 -15.391 1.00 88.69 138 MET A C 1
ATOM 1069 O O . MET A 1 138 ? 12.380 8.138 -14.714 1.00 88.69 138 MET A O 1
ATOM 1073 N N . THR A 1 139 ? 10.564 6.835 -14.871 1.00 89.19 139 THR A N 1
ATOM 1074 C CA . THR A 1 139 ? 10.236 6.898 -13.448 1.00 89.19 139 THR A CA 1
ATOM 1075 C C . THR A 1 139 ? 9.547 5.624 -12.998 1.00 89.19 139 THR A C 1
ATOM 1077 O O . THR A 1 139 ? 8.687 5.084 -13.694 1.00 89.19 139 THR A O 1
ATOM 1080 N N . VAL A 1 140 ? 9.881 5.182 -11.792 1.00 90.62 140 VAL A N 1
ATOM 1081 C CA . VAL A 1 140 ? 9.128 4.183 -11.040 1.00 90.62 140 VAL A CA 1
ATOM 1082 C C . VAL A 1 140 ? 8.974 4.732 -9.641 1.00 90.62 140 VAL A C 1
ATOM 1084 O O . VAL A 1 140 ? 9.956 5.122 -9.022 1.00 90.62 140 VAL A O 1
ATOM 1087 N N . GLN A 1 141 ? 7.743 4.822 -9.166 1.00 89.19 141 GLN A N 1
ATOM 1088 C CA . GLN A 1 141 ? 7.460 5.326 -7.836 1.00 89.19 141 GLN A CA 1
ATOM 1089 C C . GLN A 1 141 ? 6.239 4.641 -7.244 1.00 89.19 141 GLN A C 1
ATOM 1091 O O . GLN A 1 141 ? 5.329 4.202 -7.953 1.00 89.19 141 GLN A O 1
ATOM 1096 N N . ALA A 1 142 ? 6.192 4.586 -5.920 1.00 89.50 142 ALA A N 1
ATOM 1097 C CA . ALA A 1 142 ? 5.002 4.183 -5.198 1.00 89.50 142 ALA A CA 1
ATOM 1098 C C . ALA A 1 142 ? 4.413 5.364 -4.433 1.00 89.50 142 ALA A C 1
ATOM 1100 O O . ALA A 1 142 ? 5.103 6.179 -3.846 1.00 89.50 142 ALA A O 1
ATOM 1101 N N . GLY A 1 143 ? 3.094 5.439 -4.419 1.00 88.25 143 GLY A N 1
ATOM 1102 C CA . GLY A 1 143 ? 2.330 6.230 -3.475 1.00 88.25 143 GLY A CA 1
ATOM 1103 C C . GLY A 1 143 ? 1.487 5.312 -2.590 1.00 88.25 143 GLY A C 1
ATOM 1104 O O . GLY A 1 143 ? 1.304 4.129 -2.900 1.00 88.25 143 GLY A O 1
ATOM 1105 N N . PRO A 1 144 ? 0.895 5.849 -1.512 1.00 83.19 144 PRO A N 1
ATOM 1106 C CA . PRO A 1 144 ? 0.096 5.059 -0.575 1.00 83.19 144 PRO A CA 1
ATOM 1107 C C . PRO A 1 144 ? -1.126 4.394 -1.229 1.00 83.19 144 PRO A C 1
ATOM 1109 O O . PRO A 1 144 ? -1.572 3.349 -0.761 1.00 83.19 144 PRO A O 1
ATOM 1112 N N . ALA A 1 145 ? -1.650 4.964 -2.322 1.00 90.31 145 ALA A N 1
ATOM 1113 C CA . ALA A 1 145 ? -2.808 4.435 -3.050 1.00 90.31 145 ALA A CA 1
ATOM 1114 C C . ALA A 1 145 ? -2.490 3.823 -4.417 1.00 90.31 145 ALA A C 1
ATOM 1116 O O . ALA A 1 145 ? -3.234 2.956 -4.874 1.00 90.31 145 ALA A O 1
ATOM 1117 N N . LEU A 1 146 ? -1.424 4.272 -5.075 1.00 93.00 146 LEU A N 1
ATOM 1118 C CA . LEU A 1 146 ? -1.100 3.880 -6.441 1.00 93.00 146 LEU A CA 1
ATOM 1119 C C . LEU A 1 146 ? 0.397 3.682 -6.576 1.00 93.00 146 LEU A C 1
ATOM 1121 O O . LEU A 1 146 ? 1.172 4.493 -6.087 1.00 93.00 146 LEU A O 1
ATOM 1125 N N . ILE A 1 147 ? 0.781 2.647 -7.297 1.00 92.38 147 ILE A N 1
ATOM 1126 C CA . ILE A 1 147 ? 2.121 2.469 -7.825 1.00 92.38 147 ILE A CA 1
ATOM 1127 C C . ILE A 1 147 ? 2.099 2.993 -9.258 1.00 92.38 147 ILE A C 1
ATOM 1129 O O . ILE A 1 147 ? 1.142 2.740 -9.996 1.00 92.38 147 ILE A O 1
ATOM 1133 N N . TYR A 1 148 ? 3.115 3.757 -9.645 1.00 93.19 148 TYR A N 1
ATOM 1134 C CA . TYR A 1 148 ? 3.187 4.340 -10.970 1.00 93.19 148 TYR A CA 1
ATOM 1135 C C . TYR A 1 148 ? 4.549 4.125 -11.622 1.00 93.19 148 TYR A C 1
ATOM 1137 O O . TYR A 1 148 ? 5.597 4.253 -10.993 1.00 93.19 148 TYR A O 1
ATOM 1145 N N . SER A 1 149 ? 4.519 3.844 -12.921 1.00 93.56 149 SER A N 1
ATOM 1146 C CA . SER A 1 149 ? 5.708 3.778 -13.767 1.00 93.56 149 SER A CA 1
ATOM 1147 C C . SER A 1 149 ? 5.495 4.589 -15.032 1.00 93.56 149 SER A C 1
ATOM 1149 O O . SER A 1 149 ? 4.395 4.602 -15.587 1.00 93.56 149 SER A O 1
ATOM 1151 N N . ARG A 1 150 ? 6.546 5.252 -15.511 1.00 94.00 150 ARG A N 1
ATOM 1152 C CA . ARG A 1 150 ? 6.580 5.911 -16.817 1.00 94.00 150 ARG A CA 1
ATOM 1153 C C . ARG A 1 150 ? 7.799 5.451 -17.590 1.00 94.00 150 ARG A C 1
ATOM 1155 O O . ARG A 1 150 ? 8.882 5.316 -17.025 1.00 94.00 150 ARG A O 1
ATOM 1162 N N . ARG A 1 151 ? 7.616 5.265 -18.890 1.00 92.38 151 ARG A N 1
ATOM 1163 C CA . ARG A 1 151 ? 8.692 4.925 -19.818 1.00 92.38 151 ARG A CA 1
ATOM 1164 C C . ARG A 1 151 ? 8.639 5.814 -21.046 1.00 92.38 151 ARG A C 1
ATOM 1166 O O . ARG A 1 151 ? 7.570 6.318 -21.416 1.00 92.38 151 ARG A O 1
ATOM 1173 N N . CYS A 1 152 ? 9.788 5.938 -21.685 1.00 91.56 152 CYS A N 1
ATOM 1174 C CA . CYS A 1 152 ? 9.904 6.508 -23.004 1.00 91.56 152 CYS A CA 1
ATOM 1175 C C . CYS A 1 152 ? 9.812 5.405 -24.063 1.00 91.56 152 CYS A C 1
ATOM 1177 O O . CYS A 1 152 ? 10.555 4.427 -24.010 1.00 91.56 152 CYS A O 1
ATOM 1179 N N . GLU A 1 153 ? 8.881 5.548 -25.005 1.00 89.88 153 GLU A N 1
ATOM 1180 C CA . GLU A 1 153 ? 8.731 4.626 -26.141 1.00 89.88 153 GLU A CA 1
ATOM 1181 C C . GLU A 1 153 ? 9.565 5.072 -27.344 1.00 89.88 153 GLU A C 1
ATOM 1183 O O . GLU A 1 153 ? 10.024 4.238 -28.115 1.00 89.88 153 GLU A O 1
ATOM 1188 N N . GLU A 1 154 ? 9.767 6.381 -27.497 1.00 89.06 154 GLU A N 1
ATOM 1189 C CA . GLU A 1 154 ? 10.472 6.966 -28.634 1.00 89.06 154 GLU A CA 1
ATOM 1190 C C . GLU A 1 154 ? 11.238 8.207 -28.178 1.00 89.06 154 GLU A C 1
ATOM 1192 O O . GLU A 1 154 ? 10.652 9.112 -27.574 1.00 89.06 154 GLU A O 1
ATOM 1197 N N . ARG A 1 155 ? 12.543 8.252 -28.460 1.00 88.56 155 ARG A N 1
ATOM 1198 C CA . ARG A 1 155 ? 13.404 9.411 -28.203 1.00 88.56 155 ARG A CA 1
ATOM 1199 C C . ARG A 1 155 ? 13.803 10.061 -29.522 1.00 88.56 155 ARG A C 1
ATOM 1201 O O . ARG A 1 155 ? 14.119 9.366 -30.480 1.00 88.56 155 ARG A O 1
ATOM 1208 N N . ALA A 1 156 ? 13.823 11.387 -29.547 1.00 88.69 156 ALA A N 1
ATOM 1209 C CA . ALA A 1 156 ? 14.404 12.140 -30.646 1.00 88.69 156 ALA A CA 1
ATOM 1210 C C . ALA A 1 156 ? 15.922 11.913 -30.680 1.00 88.69 156 ALA A C 1
ATOM 1212 O O . ALA A 1 156 ? 16.595 12.097 -29.665 1.00 88.69 156 ALA A O 1
ATOM 1213 N N . GLU A 1 157 ? 16.462 11.550 -31.843 1.00 84.50 157 GLU A N 1
ATOM 1214 C CA . GLU A 1 157 ? 17.899 11.282 -32.017 1.00 84.50 157 GLU A CA 1
ATOM 1215 C C . GLU A 1 157 ? 18.764 12.529 -31.769 1.00 84.50 157 GLU A C 1
ATOM 1217 O O . GLU A 1 157 ? 19.878 12.429 -31.268 1.00 84.50 157 GLU A O 1
ATOM 1222 N N . GLU A 1 158 ? 18.231 13.713 -32.074 1.00 82.38 158 GLU A N 1
ATOM 1223 C CA . GLU A 1 158 ? 18.988 14.970 -32.091 1.00 82.38 158 GLU A CA 1
ATOM 1224 C C . GLU A 1 158 ? 19.264 15.550 -30.694 1.00 82.38 158 GLU A C 1
ATOM 1226 O O . GLU A 1 158 ? 20.287 16.191 -30.468 1.00 82.38 158 GLU A O 1
ATOM 1231 N N . ASN A 1 159 ? 18.348 15.348 -29.742 1.00 84.38 159 ASN A N 1
ATOM 1232 C CA . ASN A 1 159 ? 18.419 15.955 -28.407 1.00 84.38 159 ASN A CA 1
ATOM 1233 C C . ASN A 1 159 ? 18.062 14.991 -27.263 1.00 84.38 159 ASN A C 1
ATOM 1235 O O . ASN A 1 159 ? 18.008 15.404 -26.105 1.00 84.38 159 ASN A O 1
ATOM 1239 N N . GLY A 1 160 ? 17.792 13.718 -27.571 1.00 83.94 160 GLY A N 1
ATOM 1240 C CA . GLY A 1 160 ? 17.445 12.691 -26.591 1.00 83.94 160 GLY A CA 1
ATOM 1241 C C . GLY A 1 160 ? 16.105 12.911 -25.881 1.00 83.94 160 GLY A C 1
ATOM 1242 O O . GLY A 1 160 ? 15.809 12.181 -24.929 1.00 83.94 160 GLY A O 1
ATOM 1243 N N . LEU A 1 161 ? 15.294 13.893 -26.303 1.00 87.81 161 LEU A N 1
ATOM 1244 C CA . LEU A 1 161 ? 13.994 14.172 -25.697 1.00 87.81 161 LEU A CA 1
ATOM 1245 C C . LEU A 1 161 ? 13.025 13.028 -25.968 1.00 87.81 161 LEU A C 1
ATOM 1247 O O . LEU A 1 161 ? 12.945 12.502 -27.076 1.00 87.81 161 LEU A O 1
ATOM 1251 N N . CYS A 1 162 ? 12.243 12.674 -24.953 1.00 89.56 162 CYS A N 1
ATOM 1252 C CA . CYS A 1 162 ? 11.206 11.673 -25.115 1.00 89.56 162 CYS A CA 1
ATOM 1253 C C . CYS A 1 162 ? 10.022 12.238 -25.911 1.00 89.56 162 CYS A C 1
ATOM 1255 O O . CYS A 1 162 ? 9.300 13.101 -25.411 1.00 89.56 162 CYS A O 1
ATOM 1257 N N . LEU A 1 163 ? 9.813 11.733 -27.127 1.00 90.94 163 LEU A N 1
ATOM 1258 C CA . LEU A 1 163 ? 8.720 12.124 -28.019 1.00 90.94 163 LEU A CA 1
ATOM 1259 C C . LEU A 1 163 ? 7.403 11.456 -27.629 1.00 90.94 163 LEU A C 1
ATOM 1261 O O . LEU A 1 163 ? 6.338 12.070 -27.709 1.00 90.94 163 LEU A O 1
ATOM 1265 N N . ARG A 1 164 ? 7.474 10.201 -27.171 1.00 91.38 164 ARG A N 1
ATOM 1266 C CA . ARG A 1 164 ? 6.300 9.409 -26.808 1.00 91.38 164 ARG A CA 1
ATOM 1267 C C . ARG A 1 164 ? 6.476 8.746 -25.452 1.00 91.38 164 ARG A C 1
ATOM 1269 O O . ARG A 1 164 ? 7.378 7.937 -25.249 1.00 91.38 164 ARG A O 1
ATOM 1276 N N . GLN A 1 165 ? 5.571 9.070 -24.534 1.00 93.12 165 GLN A N 1
ATOM 1277 C CA . GLN A 1 165 ? 5.555 8.537 -23.175 1.00 93.12 165 GLN A CA 1
ATOM 1278 C C . GLN A 1 165 ? 4.365 7.609 -22.973 1.00 93.12 165 GLN A C 1
ATOM 1280 O O . GLN A 1 165 ? 3.253 7.887 -23.422 1.00 93.12 165 GLN A O 1
ATOM 1285 N N . SER A 1 166 ? 4.588 6.536 -22.224 1.00 94.38 166 SER A N 1
ATOM 1286 C CA . SER A 1 166 ? 3.512 5.702 -21.692 1.00 94.38 166 SER A CA 1
ATOM 1287 C C . SER A 1 166 ? 3.634 5.596 -20.180 1.00 94.38 166 SER A C 1
ATOM 1289 O O . SER A 1 166 ? 4.726 5.653 -19.609 1.00 94.38 166 SER A O 1
ATOM 1291 N N . GLY A 1 167 ? 2.482 5.475 -19.528 1.00 94.19 167 GLY A N 1
ATOM 1292 C CA . GLY A 1 167 ? 2.374 5.340 -18.086 1.00 94.19 167 GLY A CA 1
ATOM 1293 C C . GLY A 1 167 ? 1.589 4.093 -17.717 1.00 94.19 167 GLY A C 1
ATOM 1294 O O . GLY A 1 167 ? 0.619 3.741 -18.388 1.00 94.19 167 GLY A O 1
ATOM 1295 N N . LEU A 1 168 ? 1.995 3.458 -16.626 1.00 95.62 168 LEU A N 1
ATOM 1296 C CA . LEU A 1 168 ? 1.272 2.374 -15.983 1.00 95.62 168 LEU A CA 1
ATOM 1297 C C . LEU A 1 168 ? 0.917 2.809 -14.561 1.00 95.62 168 LEU A C 1
ATOM 1299 O O . LEU A 1 168 ? 1.768 3.311 -13.829 1.00 95.62 168 LEU A O 1
ATOM 1303 N N . LEU A 1 169 ? -0.345 2.612 -14.187 1.00 95.31 169 LEU A N 1
ATOM 1304 C CA . LEU A 1 169 ? -0.853 2.832 -12.838 1.00 95.31 169 LEU A CA 1
ATOM 1305 C C . LEU A 1 169 ? -1.380 1.510 -12.293 1.00 95.31 169 LEU A C 1
ATOM 1307 O O . LEU A 1 169 ? -2.159 0.833 -12.965 1.00 95.31 169 LEU A O 1
ATOM 1311 N N . TRP A 1 170 ? -0.991 1.175 -11.069 1.00 95.31 170 TRP A N 1
ATOM 1312 C CA . TRP A 1 170 ? -1.428 -0.037 -10.390 1.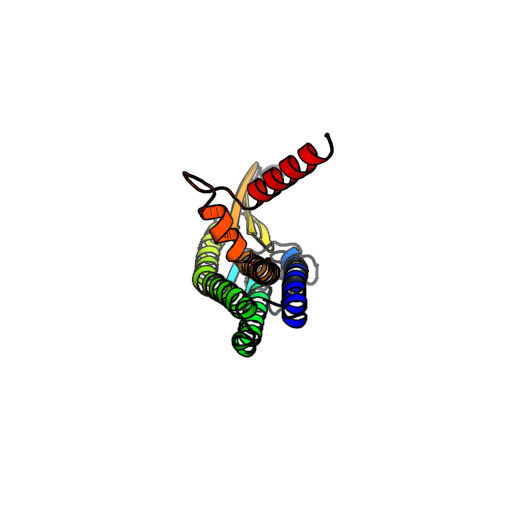00 95.31 170 TRP A CA 1
ATOM 1313 C C . TRP A 1 170 ? -1.913 0.276 -8.969 1.00 95.31 170 TRP A C 1
ATOM 1315 O O . TRP A 1 170 ? -1.308 1.108 -8.293 1.00 95.31 170 TRP A O 1
ATOM 1325 N N . PRO A 1 171 ? -3.010 -0.329 -8.481 1.00 94.38 171 PRO A N 1
ATOM 1326 C CA . PRO A 1 171 ? -3.483 -0.086 -7.121 1.00 94.38 171 PRO A CA 1
ATOM 1327 C C . PRO A 1 171 ? -2.477 -0.552 -6.060 1.00 94.38 171 PRO A C 1
ATOM 1329 O O . PRO A 1 171 ? -1.890 -1.624 -6.179 1.00 94.38 171 PRO A O 1
ATOM 1332 N N . ASN A 1 172 ? -2.339 0.226 -4.981 1.00 93.69 172 ASN A N 1
ATOM 1333 C CA . ASN A 1 172 ? -1.579 -0.148 -3.789 1.00 93.69 172 ASN A CA 1
ATOM 1334 C C . ASN A 1 172 ? -2.538 -0.593 -2.660 1.00 93.69 172 ASN A C 1
ATOM 1336 O O . ASN A 1 172 ? -3.252 0.249 -2.098 1.00 93.69 172 ASN A O 1
ATOM 1340 N N . PRO A 1 173 ? -2.548 -1.886 -2.276 1.00 93.50 173 PRO A N 1
ATOM 1341 C CA . PRO A 1 173 ? -3.406 -2.412 -1.210 1.00 93.50 173 PRO A CA 1
ATOM 1342 C C . PRO A 1 173 ? -3.197 -1.772 0.172 1.00 93.50 173 PRO A C 1
ATOM 1344 O O . PRO A 1 173 ? -4.075 -1.861 1.033 1.00 93.50 173 PRO A O 1
ATOM 1347 N N . THR A 1 174 ? -2.079 -1.071 0.390 1.00 93.75 174 THR A N 1
ATOM 1348 C CA . THR A 1 174 ? -1.816 -0.291 1.612 1.00 93.75 174 THR A CA 1
ATOM 1349 C C . THR A 1 174 ? -2.947 0.705 1.899 1.00 93.75 174 THR A C 1
ATOM 1351 O O . THR A 1 174 ? -3.445 0.776 3.027 1.00 93.75 174 THR A O 1
ATOM 1354 N N . ALA A 1 175 ? -3.441 1.409 0.873 1.00 94.44 175 ALA A N 1
ATOM 1355 C CA . ALA A 1 175 ? -4.564 2.334 1.021 1.00 94.44 175 ALA A CA 1
ATOM 1356 C C . ALA A 1 175 ? -5.855 1.642 1.474 1.00 94.44 175 ALA A C 1
ATOM 1358 O O . ALA A 1 175 ? -6.643 2.246 2.200 1.00 94.44 175 ALA A O 1
ATOM 1359 N N . TRP A 1 176 ? -6.084 0.384 1.088 1.00 95.44 176 TRP A N 1
ATOM 1360 C CA . TRP A 1 176 ? -7.286 -0.359 1.480 1.00 95.44 176 TRP A CA 1
ATOM 1361 C C . TRP A 1 176 ? -7.278 -0.650 2.974 1.00 95.44 176 TRP A C 1
ATOM 1363 O O . TRP A 1 176 ? -8.287 -0.449 3.652 1.00 95.44 176 TRP A O 1
ATOM 1373 N N . GLY A 1 177 ? -6.119 -1.049 3.503 1.00 95.69 177 GLY A N 1
ATOM 1374 C CA . GLY A 1 177 ? -5.955 -1.269 4.932 1.00 95.69 177 GLY A CA 1
ATOM 1375 C C . GLY A 1 177 ? -6.112 0.015 5.747 1.00 95.69 177 GLY A C 1
ATOM 1376 O O . GLY A 1 177 ? -6.835 0.017 6.744 1.00 95.69 177 GLY A O 1
ATOM 1377 N N . ILE A 1 178 ? -5.537 1.132 5.288 1.00 96.56 178 ILE A N 1
ATOM 1378 C CA . ILE A 1 178 ? -5.703 2.442 5.940 1.00 96.56 178 ILE A CA 1
ATOM 1379 C C . ILE A 1 178 ? -7.171 2.887 5.911 1.00 96.56 178 ILE A C 1
ATOM 1381 O O . ILE A 1 178 ? -7.728 3.274 6.943 1.00 96.56 178 ILE A O 1
ATOM 1385 N N . ALA A 1 179 ? -7.825 2.789 4.751 1.00 96.81 179 ALA A N 1
ATOM 1386 C CA . ALA A 1 179 ? -9.232 3.138 4.600 1.00 96.81 179 ALA A CA 1
ATOM 1387 C C . ALA A 1 179 ? -10.119 2.279 5.507 1.00 96.81 179 ALA A C 1
ATOM 1389 O O . ALA A 1 179 ? -10.996 2.798 6.198 1.00 96.81 179 ALA A O 1
ATOM 1390 N N . GLY A 1 180 ? -9.879 0.971 5.568 1.00 96.62 180 GLY A N 1
ATOM 1391 C CA . GLY A 1 180 ? -10.656 0.081 6.418 1.00 96.62 180 GLY A CA 1
ATOM 1392 C C . GLY A 1 180 ? -10.385 0.256 7.919 1.00 96.62 180 GLY A C 1
ATOM 1393 O O . GLY A 1 180 ? -11.305 0.087 8.728 1.00 96.62 180 GLY A O 1
ATOM 1394 N N . LEU A 1 181 ? -9.184 0.693 8.313 1.00 96.38 181 LEU A N 1
ATOM 1395 C CA . LEU A 1 181 ? -8.901 1.125 9.684 1.00 96.38 181 LEU A CA 1
ATOM 1396 C C . LEU A 1 181 ? -9.710 2.386 10.033 1.00 96.38 181 LEU A C 1
ATOM 1398 O O . LEU A 1 181 ? -10.399 2.420 11.056 1.00 96.38 181 LEU A O 1
ATOM 1402 N N . ALA A 1 182 ? -9.732 3.384 9.144 1.00 97.06 182 ALA A N 1
ATOM 1403 C CA . ALA A 1 182 ? -10.562 4.576 9.317 1.00 97.06 182 ALA A CA 1
ATOM 1404 C C . ALA A 1 182 ? -12.059 4.222 9.404 1.00 97.06 182 ALA A C 1
ATOM 1406 O O . ALA A 1 182 ? -12.755 4.682 10.313 1.00 97.06 182 ALA A O 1
ATOM 1407 N N . LEU A 1 183 ? -12.554 3.342 8.525 1.00 96.88 183 LEU A N 1
ATOM 1408 C CA . LEU A 1 183 ? -13.936 2.848 8.551 1.00 96.88 183 LEU A CA 1
ATOM 1409 C C . LEU A 1 183 ? -14.265 2.109 9.852 1.00 96.88 183 LEU A C 1
ATOM 1411 O O . LEU A 1 183 ? -15.370 2.260 10.375 1.00 96.88 183 LEU A O 1
ATOM 1415 N N . THR A 1 184 ? -13.315 1.357 10.409 1.00 95.94 184 THR A N 1
ATOM 1416 C CA . THR A 1 184 ? -13.467 0.699 11.714 1.00 95.94 184 THR A CA 1
ATOM 1417 C C . THR A 1 184 ? -13.677 1.724 12.829 1.00 95.94 184 THR A C 1
ATOM 1419 O O . THR A 1 184 ? -14.613 1.595 13.623 1.00 95.94 184 THR A O 1
ATOM 1422 N N . GLY A 1 185 ? -12.861 2.781 12.865 1.00 93.75 185 GLY A N 1
ATOM 1423 C CA . GLY A 1 185 ? -13.028 3.882 13.815 1.00 93.75 185 GLY A CA 1
ATOM 1424 C C . GLY A 1 185 ? -14.367 4.608 13.636 1.00 93.75 185 GLY A C 1
ATOM 1425 O O . GLY A 1 185 ? -15.128 4.780 14.590 1.00 93.75 185 GLY A O 1
ATOM 1426 N N . LEU A 1 186 ? -14.734 4.944 12.397 1.00 94.69 186 LEU A N 1
ATOM 1427 C CA . LEU A 1 186 ? -16.016 5.585 12.082 1.00 94.69 186 LEU A CA 1
ATOM 1428 C C . LEU A 1 186 ? -17.222 4.717 12.470 1.00 94.69 186 LEU A C 1
ATOM 1430 O O . LEU A 1 186 ? -18.214 5.236 12.992 1.00 94.69 186 LEU A O 1
ATOM 1434 N N . ALA A 1 187 ? -17.138 3.397 12.284 1.00 92.38 187 ALA A N 1
ATOM 1435 C CA . ALA A 1 187 ? -18.166 2.461 12.730 1.00 92.38 187 ALA A CA 1
ATOM 1436 C C . ALA A 1 187 ? -18.352 2.511 14.254 1.00 92.38 187 ALA A C 1
ATOM 1438 O O . ALA A 1 187 ? -19.487 2.507 14.730 1.00 92.38 187 ALA A O 1
ATOM 1439 N N . GLY A 1 188 ? -17.259 2.649 15.011 1.00 89.44 188 GLY A N 1
ATOM 1440 C CA . GLY A 1 188 ? -17.293 2.850 16.459 1.00 89.44 188 GLY A CA 1
ATOM 1441 C C . GLY A 1 188 ? -17.885 4.195 16.887 1.00 89.44 188 GLY A C 1
ATOM 1442 O O . GLY A 1 188 ? -18.526 4.282 17.935 1.00 89.44 188 GLY A O 1
ATOM 1443 N N . LEU A 1 189 ? -17.718 5.246 16.083 1.00 90.94 189 LEU A N 1
ATOM 1444 C CA . LEU A 1 189 ? -18.235 6.590 16.370 1.00 90.94 189 LEU A CA 1
ATOM 1445 C C . LEU A 1 189 ? -19.688 6.803 15.921 1.00 90.94 189 LEU A C 1
ATOM 1447 O O . LEU A 1 189 ? -20.336 7.755 16.378 1.00 90.94 189 LEU A O 1
ATOM 1451 N N . ARG A 1 190 ? -20.245 5.920 15.084 1.00 86.88 190 ARG A N 1
ATOM 1452 C CA . ARG A 1 190 ? -21.615 6.023 14.558 1.00 86.88 190 ARG A CA 1
ATOM 1453 C C . ARG A 1 190 ? -22.662 5.893 15.665 1.00 86.88 190 ARG A C 1
ATOM 1455 O O . ARG A 1 190 ? -22.640 4.957 16.464 1.00 86.88 190 ARG A O 1
ATOM 1462 N N . ARG A 1 191 ? -23.574 6.870 15.782 1.00 68.88 191 ARG A N 1
ATOM 1463 C CA . ARG A 1 191 ? -24.686 6.807 16.753 1.00 68.88 191 ARG A CA 1
ATOM 1464 C C . ARG A 1 191 ? -25.700 5.790 16.236 1.00 68.88 191 ARG A C 1
ATOM 1466 O O . ARG A 1 191 ? -26.249 5.984 15.157 1.00 68.88 191 ARG A O 1
ATOM 1473 N N . GLU A 1 192 ? -25.926 4.703 16.975 1.00 61.66 192 GLU A N 1
ATOM 1474 C CA . GLU A 1 192 ? -27.085 3.846 16.720 1.00 61.66 192 GLU A CA 1
ATOM 1475 C C . GLU A 1 192 ? -28.342 4.687 16.979 1.00 61.66 192 GLU A C 1
ATOM 1477 O O . GLU A 1 192 ? -28.525 5.225 18.075 1.00 61.66 192 GLU A O 1
ATOM 1482 N N . CYS A 1 193 ? -29.192 4.846 15.963 1.00 48.25 193 CYS A N 1
ATOM 1483 C CA . CYS A 1 193 ? -30.525 5.397 16.174 1.00 48.25 193 CYS A CA 1
ATOM 1484 C C . CYS A 1 193 ? -31.285 4.465 17.125 1.00 48.25 193 CYS A C 1
ATOM 1486 O O . CYS A 1 193 ? -31.304 3.256 16.880 1.00 48.25 193 CYS A O 1
ATOM 1488 N N . PRO A 1 194 ? -31.923 4.990 18.186 1.00 49.91 194 PRO A N 1
ATOM 1489 C CA . PRO A 1 194 ? -32.724 4.163 19.072 1.00 49.91 194 PRO A CA 1
ATOM 1490 C C . PRO A 1 194 ? -33.815 3.450 18.266 1.00 49.91 194 PRO A C 1
ATOM 1492 O O . PRO A 1 194 ? -34.527 4.085 17.489 1.00 49.91 194 PRO A O 1
ATOM 1495 N N . GLU A 1 195 ? -33.966 2.138 18.463 1.00 51.75 195 GLU A N 1
ATOM 1496 C CA . GLU A 1 195 ? -34.967 1.313 17.767 1.00 51.75 195 GLU A CA 1
ATOM 1497 C C . GLU A 1 195 ? -36.403 1.837 17.945 1.00 51.75 195 GLU A C 1
ATOM 1499 O O . GLU A 1 195 ? -37.217 1.699 17.036 1.00 51.75 195 GLU A O 1
ATOM 1504 N N . ARG A 1 196 ? -36.690 2.572 19.032 1.00 47.91 196 ARG A N 1
ATOM 1505 C CA . ARG A 1 196 ? -37.965 3.294 19.221 1.00 47.91 196 ARG A CA 1
ATOM 1506 C C . ARG A 1 196 ? -38.225 4.369 18.157 1.00 47.91 196 ARG A C 1
ATOM 1508 O O . ARG A 1 196 ? -39.369 4.574 17.778 1.00 47.91 196 ARG A O 1
ATOM 1515 N N . GLY A 1 197 ? -37.181 5.012 17.633 1.00 45.72 197 GLY A N 1
ATOM 1516 C CA . GLY A 1 197 ? -37.290 5.946 16.508 1.00 45.72 197 GLY A CA 1
ATOM 1517 C C . GLY A 1 197 ? -37.403 5.245 15.154 1.00 45.72 197 GLY A C 1
ATOM 1518 O O . GLY A 1 197 ? -37.996 5.798 14.239 1.00 45.72 197 GLY A O 1
ATOM 1519 N N . ARG A 1 198 ? -36.888 4.014 15.022 1.00 48.19 198 ARG A N 1
ATOM 1520 C CA . ARG A 1 198 ? -37.050 3.189 13.813 1.00 48.19 198 ARG A CA 1
ATOM 1521 C C . ARG A 1 198 ? -38.467 2.642 13.696 1.00 48.19 198 ARG A C 1
ATOM 1523 O O . ARG A 1 198 ? -39.037 2.749 12.624 1.00 48.19 198 ARG A O 1
ATOM 1530 N N . ALA A 1 199 ? -39.043 2.132 14.785 1.00 50.28 199 ALA A N 1
ATOM 1531 C CA . ALA A 1 199 ? -40.434 1.683 14.809 1.00 50.28 199 ALA A CA 1
ATOM 1532 C C . ALA A 1 199 ? -41.413 2.852 14.602 1.00 50.28 199 ALA A C 1
ATOM 1534 O O . ALA A 1 199 ? -42.333 2.728 13.806 1.00 50.28 199 ALA A O 1
ATOM 1535 N N . ALA A 1 200 ? -41.170 4.017 15.218 1.00 50.81 200 ALA A N 1
ATOM 1536 C CA . ALA A 1 200 ? -41.979 5.216 14.977 1.00 50.81 200 ALA A CA 1
ATOM 1537 C C . ALA A 1 200 ? -41.814 5.782 13.551 1.00 50.81 200 ALA A C 1
ATOM 1539 O O . ALA A 1 200 ? -42.788 6.240 12.967 1.00 50.81 200 ALA A O 1
ATOM 1540 N N . ALA A 1 201 ? -40.614 5.722 12.958 1.00 49.72 201 ALA A N 1
ATOM 1541 C CA . ALA A 1 201 ? -40.384 6.160 11.577 1.00 49.72 201 ALA A CA 1
ATOM 1542 C C . ALA A 1 201 ? -40.913 5.167 10.526 1.00 49.72 201 ALA A C 1
ATOM 1544 O O . ALA A 1 201 ? -41.320 5.594 9.451 1.00 49.72 201 ALA A O 1
ATOM 1545 N N . LEU A 1 202 ? -40.927 3.864 10.829 1.00 50.09 202 LEU A N 1
ATOM 1546 C CA . LEU A 1 202 ? -41.518 2.824 9.978 1.00 50.09 202 LEU A CA 1
ATOM 1547 C C . LEU A 1 202 ? -43.048 2.774 10.099 1.00 50.09 202 LEU A C 1
ATOM 1549 O O . LEU A 1 202 ? -43.710 2.476 9.115 1.00 50.09 202 LEU A O 1
ATOM 1553 N N . ALA A 1 203 ? -43.615 3.102 11.264 1.00 50.91 203 ALA A N 1
ATOM 1554 C CA . ALA A 1 203 ? -45.065 3.174 11.465 1.00 50.91 203 ALA A CA 1
ATOM 1555 C C . ALA A 1 203 ? -45.700 4.470 10.918 1.00 50.91 203 ALA A C 1
ATOM 1557 O O . ALA A 1 203 ? -46.910 4.518 10.727 1.00 50.91 203 ALA A O 1
ATOM 1558 N N . ALA A 1 204 ? -44.906 5.517 10.663 1.00 49.31 204 ALA A N 1
ATOM 1559 C CA . ALA A 1 204 ? -45.395 6.825 10.216 1.00 49.31 204 ALA A CA 1
ATOM 1560 C C . ALA A 1 204 ? -45.339 7.053 8.690 1.00 49.31 204 ALA A C 1
ATOM 1562 O O . ALA A 1 204 ? -45.581 8.175 8.246 1.00 49.31 204 ALA A O 1
ATOM 1563 N N . LEU A 1 205 ? -45.011 6.041 7.877 1.00 42.84 205 LEU A N 1
ATOM 1564 C CA . LEU A 1 205 ? -44.885 6.202 6.423 1.00 42.84 205 LEU A CA 1
ATOM 1565 C C . LEU A 1 205 ? -45.546 5.050 5.648 1.00 42.84 205 LEU A C 1
ATOM 1567 O O . LEU A 1 205 ? -45.067 3.917 5.726 1.00 42.84 205 LEU A O 1
ATOM 1571 N N . PRO A 1 206 ? -46.576 5.322 4.822 1.00 43.56 206 PRO A N 1
ATOM 1572 C CA . PRO A 1 206 ? -46.922 4.437 3.725 1.00 43.56 206 PRO A CA 1
ATOM 1573 C C . PRO A 1 206 ? -45.854 4.614 2.636 1.00 43.56 206 PRO A C 1
ATOM 1575 O O . PRO A 1 206 ? -45.816 5.627 1.944 1.00 43.56 206 PRO A O 1
ATOM 1578 N N . GLY A 1 207 ? -44.959 3.634 2.511 1.00 44.56 207 GLY A N 1
ATOM 1579 C CA . GLY A 1 207 ? -44.018 3.529 1.393 1.00 44.56 207 GLY A CA 1
ATOM 1580 C C . GLY A 1 207 ? -42.608 4.084 1.644 1.00 44.56 207 GLY A C 1
ATOM 1581 O O . GLY A 1 207 ? -42.385 5.287 1.692 1.00 44.56 207 GLY A O 1
ATOM 1582 N N . GLY A 1 208 ? -41.643 3.160 1.706 1.00 43.75 208 GLY A N 1
ATOM 1583 C CA . GLY A 1 208 ? -40.334 3.285 1.050 1.00 43.75 208 GLY A CA 1
ATOM 1584 C C . GLY A 1 208 ? -39.323 4.315 1.572 1.00 43.75 208 GLY A C 1
ATOM 1585 O O . GLY A 1 208 ? -39.366 5.485 1.220 1.00 43.75 208 GLY A O 1
ATOM 1586 N N . PHE A 1 209 ? -38.321 3.813 2.305 1.00 48.31 209 PHE A N 1
ATOM 1587 C CA . PHE A 1 209 ? -36.936 4.311 2.383 1.00 48.31 209 PHE A CA 1
ATOM 1588 C C . PHE A 1 209 ? -36.719 5.832 2.296 1.00 48.31 209 PHE A C 1
ATOM 1590 O O . PHE A 1 209 ? -36.409 6.387 1.244 1.00 48.31 209 PHE A O 1
ATOM 1597 N N . GLN A 1 210 ? -36.692 6.489 3.456 1.00 42.47 210 GLN A N 1
ATOM 1598 C CA . GLN A 1 210 ? -36.022 7.777 3.581 1.00 42.47 210 GLN A CA 1
ATOM 1599 C C . GLN A 1 210 ? -34.930 7.750 4.654 1.00 42.47 210 GLN A C 1
ATOM 1601 O O . GLN A 1 210 ? -35.130 7.344 5.799 1.00 42.47 210 GLN A O 1
ATOM 1606 N N . SER A 1 211 ? -33.738 8.177 4.233 1.00 48.84 211 SER A N 1
ATOM 1607 C CA . SER A 1 211 ? -32.549 8.378 5.057 1.00 48.84 211 SER A CA 1
ATOM 1608 C C . SER A 1 211 ? -32.863 9.215 6.300 1.00 48.84 211 SER A C 1
ATOM 1610 O O . SER A 1 211 ? -33.537 10.237 6.227 1.00 48.84 211 SER A O 1
ATOM 1612 N N . CYS A 1 212 ? -32.296 8.824 7.443 1.00 48.56 212 CYS A N 1
ATOM 1613 C CA . CYS A 1 212 ? -32.482 9.443 8.760 1.00 48.56 212 CYS A CA 1
ATOM 1614 C C . CYS A 1 212 ? -32.246 10.975 8.799 1.00 48.56 212 CYS A C 1
ATOM 1616 O O . CYS A 1 212 ? -32.702 11.651 9.722 1.00 48.56 212 CYS A O 1
ATOM 1618 N N . ALA A 1 213 ? -31.558 11.535 7.799 1.00 51.56 213 ALA A N 1
ATOM 1619 C CA . ALA A 1 213 ? -31.364 12.973 7.642 1.00 51.56 213 ALA A CA 1
ATOM 1620 C C . ALA A 1 213 ? -32.638 13.728 7.205 1.00 51.56 213 ALA A C 1
ATOM 1622 O O . ALA A 1 213 ? -32.807 14.889 7.584 1.00 51.56 213 ALA A O 1
ATOM 1623 N N . SER A 1 214 ? -33.549 13.109 6.443 1.00 51.22 214 SER A N 1
ATOM 1624 C CA . SER A 1 214 ? -34.791 13.767 6.006 1.00 51.22 214 SER A CA 1
ATOM 1625 C C . SER A 1 214 ? -35.830 13.826 7.127 1.00 51.22 214 SER A C 1
ATOM 1627 O O . SER A 1 214 ? -36.466 14.863 7.305 1.00 51.22 214 SER A O 1
ATOM 1629 N N . ALA A 1 215 ? -35.919 12.782 7.957 1.00 54.06 215 ALA A N 1
ATOM 1630 C CA . ALA A 1 215 ? -36.802 12.749 9.124 1.00 54.06 215 ALA A CA 1
ATOM 1631 C C . ALA A 1 215 ? -36.442 13.838 10.153 1.00 54.06 215 ALA A C 1
ATOM 1633 O O . ALA A 1 215 ? -37.323 14.518 10.678 1.00 54.06 215 ALA A O 1
ATOM 1634 N N . LEU A 1 216 ? -35.143 14.082 10.381 1.00 52.91 216 LEU A N 1
ATOM 1635 C CA . LEU A 1 216 ? -34.679 15.155 11.266 1.00 52.91 216 LEU A CA 1
ATOM 1636 C C . LEU A 1 216 ? -35.008 16.549 10.702 1.00 52.91 216 LEU A C 1
ATOM 1638 O O . LEU A 1 216 ? -35.435 17.433 11.443 1.00 52.91 216 LEU A O 1
ATOM 1642 N N . ARG A 1 217 ? -34.877 16.745 9.380 1.00 64.94 217 ARG A N 1
ATOM 1643 C CA . ARG A 1 217 ? -35.275 18.002 8.719 1.00 64.94 217 ARG A CA 1
ATOM 1644 C C . ARG A 1 217 ? -36.787 18.226 8.764 1.00 64.94 217 ARG A C 1
ATOM 1646 O O . ARG A 1 217 ? -37.211 19.369 8.914 1.00 64.94 217 ARG A O 1
ATOM 1653 N N . ALA A 1 218 ? -37.595 17.173 8.652 1.00 58.06 218 ALA A N 1
ATOM 1654 C CA . ALA A 1 218 ? -39.050 17.268 8.756 1.00 58.06 218 ALA A CA 1
ATOM 1655 C C . ALA A 1 218 ? -39.495 17.634 10.183 1.00 58.06 218 ALA A C 1
ATOM 1657 O O . ALA A 1 218 ? -40.290 18.557 10.357 1.00 58.06 218 ALA A O 1
ATOM 1658 N N . ALA A 1 219 ? -38.908 16.999 11.204 1.00 55.94 219 ALA A N 1
ATOM 1659 C CA . ALA A 1 219 ? -39.187 17.309 12.606 1.00 55.94 219 ALA A CA 1
ATOM 1660 C C . ALA A 1 219 ? -38.813 18.759 12.967 1.00 55.94 219 ALA A C 1
ATOM 1662 O O . ALA A 1 219 ? -39.597 19.466 13.597 1.00 55.94 219 ALA A O 1
ATOM 1663 N N . LEU A 1 220 ? -37.662 19.248 12.491 1.00 61.97 220 LEU A N 1
ATOM 1664 C CA . LEU A 1 220 ? -37.238 20.635 12.715 1.00 61.97 220 LEU A CA 1
ATOM 1665 C C . LEU A 1 220 ? -38.148 21.661 12.015 1.00 61.97 220 LEU A C 1
ATOM 1667 O O . LEU A 1 220 ? -38.382 22.741 12.554 1.00 61.97 220 LEU A O 1
ATOM 1671 N N . ARG A 1 221 ? -38.724 21.332 10.848 1.00 65.81 221 ARG A N 1
ATOM 1672 C CA . ARG A 1 221 ? -39.727 22.194 10.191 1.00 65.81 221 ARG A CA 1
ATOM 1673 C C . ARG A 1 221 ? -41.058 22.228 10.944 1.00 65.81 221 ARG A C 1
ATOM 1675 O O . ARG A 1 221 ? -41.711 23.267 10.938 1.00 65.81 221 ARG A O 1
ATOM 1682 N N . ALA A 1 222 ? -41.454 21.127 11.581 1.00 58.06 222 ALA A N 1
ATOM 1683 C CA . ALA A 1 222 ? -42.682 21.065 12.371 1.00 58.06 222 ALA A CA 1
ATOM 1684 C C . ALA A 1 222 ? -42.580 21.902 13.657 1.00 58.06 222 ALA A C 1
ATOM 1686 O O . ALA A 1 222 ? -43.513 22.632 13.983 1.00 58.06 222 ALA A O 1
ATOM 1687 N N . VAL A 1 223 ? -41.425 21.878 14.331 1.00 59.94 223 VAL A N 1
ATOM 1688 C CA . VAL A 1 223 ? -41.163 22.724 15.510 1.00 59.94 223 VAL A CA 1
ATOM 1689 C C . VAL A 1 223 ? -41.175 24.209 15.131 1.00 59.94 223 VAL A C 1
ATOM 1691 O O . VAL A 1 223 ? -41.852 24.999 15.780 1.00 59.94 223 VAL A O 1
ATOM 1694 N N . LYS A 1 224 ? -40.567 24.577 13.995 1.00 55.81 224 LYS A N 1
ATOM 1695 C CA . LYS A 1 224 ? -40.544 25.969 13.510 1.00 55.81 224 LYS A CA 1
ATOM 1696 C C . LYS A 1 224 ? -41.920 26.518 13.085 1.00 55.81 224 LYS A C 1
ATOM 1698 O O . LYS A 1 224 ? -42.076 27.725 12.939 1.00 55.81 224 LYS A O 1
ATOM 1703 N N . ARG A 1 225 ? -42.927 25.659 12.866 1.00 55.50 225 ARG A N 1
ATOM 1704 C CA . ARG A 1 225 ? -44.319 26.086 12.611 1.00 55.50 225 ARG A CA 1
ATOM 1705 C C . ARG A 1 225 ? -45.129 26.319 13.889 1.00 55.50 225 ARG A C 1
ATOM 1707 O O . ARG A 1 225 ? -46.125 27.028 13.815 1.00 55.50 225 ARG A O 1
ATOM 1714 N N . ARG A 1 226 ? -44.717 25.760 15.033 1.00 52.81 226 ARG A N 1
ATOM 1715 C CA . ARG A 1 226 ? -45.380 25.987 16.330 1.00 52.81 226 ARG A CA 1
ATOM 1716 C C . ARG A 1 226 ? -44.964 27.284 17.022 1.00 52.81 226 ARG A C 1
ATOM 1718 O O . ARG A 1 226 ? -45.680 27.720 17.902 1.00 52.81 226 ARG A O 1
ATOM 1725 N N . GLU A 1 227 ? -43.873 27.916 16.599 1.00 51.19 227 GLU A N 1
ATOM 1726 C CA . GLU A 1 227 ? -43.448 29.238 17.096 1.00 51.19 227 GLU A CA 1
ATOM 1727 C C . GLU A 1 227 ? -44.094 30.415 16.335 1.00 51.19 227 GLU A C 1
ATOM 1729 O O . GLU A 1 227 ? -43.705 31.562 16.522 1.00 51.19 227 GLU A O 1
ATOM 1734 N N . LYS A 1 228 ? -45.049 30.146 15.433 1.00 49.91 228 LYS A N 1
ATOM 1735 C CA . LYS A 1 228 ? -45.759 31.173 14.647 1.00 49.91 228 LYS A CA 1
ATOM 1736 C C . LYS A 1 228 ? -47.248 31.314 14.993 1.00 49.91 228 LYS A C 1
ATOM 1738 O O . LYS A 1 228 ? -47.972 31.933 14.218 1.00 49.91 228 LYS A O 1
ATOM 1743 N N . TRP A 1 229 ? -47.684 30.755 16.118 1.00 47.78 229 TRP A N 1
ATOM 1744 C CA . TRP A 1 229 ? -49.024 30.945 16.673 1.00 47.78 229 TRP A CA 1
ATOM 1745 C C . TRP A 1 229 ? -48.910 31.380 18.125 1.00 47.78 229 TRP A C 1
ATOM 1747 O O . TRP A 1 229 ? -48.116 30.734 18.845 1.00 47.78 229 TRP A O 1
#

Radius of gyration: 24.82 Å; chains: 1; bounding box: 75×43×59 Å

Foldseek 3Di:
DDADPVLLVVLVVLLVVLVVLQVLLQVLFVCAQAADDPPWPDHGDGFLAWAFAQQETWGDDPNHTHDDPSYRRSNVVLLVVLVVLLVVLVVCVVVDPLSVQLNVLSVVLSCCLVVVVGVLRVVCRVVVNVVSVQAAWDHWTDGQFKTKTKGAPDADPPPRDRPDMDMDIGTHSSVSSSVSSNVSSVSSNDDDDPVVVVVVVVVPDDDDDDDPVVVVVVVVVVVVVVVPD

Sequence (229 aa):
MRRSRLLTAWAALTVLAALLL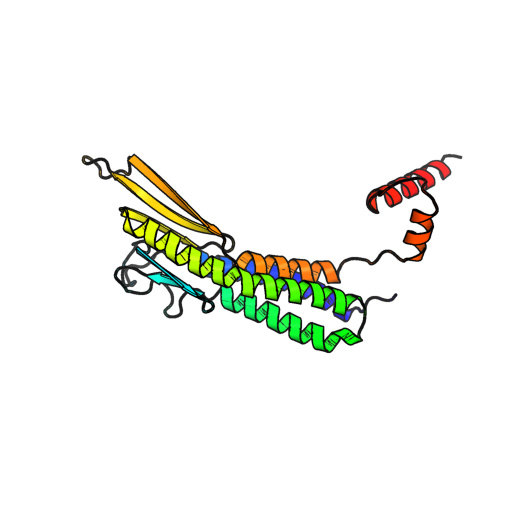WGVTFLDLFFAGQSVSEVDPCPYQPADHVAYDLQGLRFFCDGQLLGPGSGNPSYPIVLGALALNVLVLWLMQARGRQARQMLRVNLWTLAITLALGWPVLEVGERVQNAFLARGDVMTVQAGPALIYSRRCEERAEENGLCLRQSGLLWPNPTAWGIAGLALTGLAGLRRECPERGRAAALAALPGGFQSCASALRAALRAVKRREKW